Protein AF-0000000081216853 (afdb_homodimer)

Structure (mmCIF, N/CA/C/O backbone):
data_AF-0000000081216853-model_v1
#
loop_
_entity.id
_entity.type
_entity.pdbx_description
1 polymer 'Retrovirus-related Pol polyprotein from transposon TNT 1-94-like beta-barrel domain-containing protein'
#
loop_
_atom_site.group_PDB
_atom_site.id
_atom_site.type_symbol
_atom_site.label_atom_id
_atom_site.label_alt_id
_atom_site.label_comp_id
_atom_site.label_asym_id
_atom_site.label_entity_id
_atom_site.label_seq_id
_atom_site.pdbx_PDB_ins_code
_atom_site.Cartn_x
_atom_site.Cartn_y
_atom_site.Cartn_z
_atom_site.occupancy
_atom_site.B_iso_or_equiv
_atom_site.auth_seq_id
_atom_site.auth_comp_id
_atom_site.auth_asym_id
_atom_site.auth_atom_id
_atom_site.pdbx_PDB_model_num
ATOM 1 N N . MET A 1 1 ? 10.297 33.219 -9.086 1 27.41 1 MET A N 1
ATOM 2 C CA . MET A 1 1 ? 10.148 32.375 -7.914 1 27.41 1 MET A CA 1
ATOM 3 C C . MET A 1 1 ? 9.477 31.047 -8.281 1 27.41 1 MET A C 1
ATOM 5 O O . MET A 1 1 ? 8.35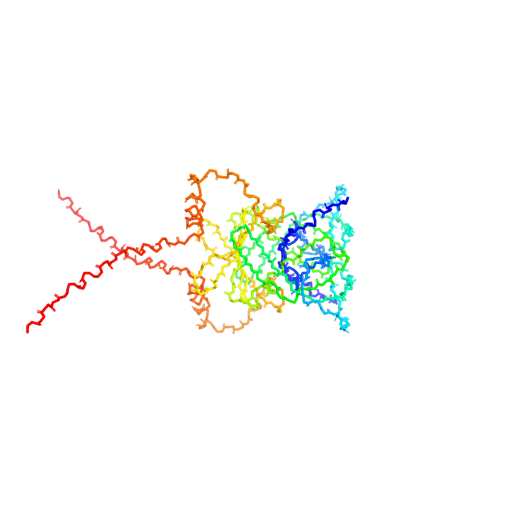2 31.031 -8.773 1 27.41 1 MET A O 1
ATOM 9 N N . ASP A 1 2 ? 10.188 30.156 -8.883 1 30.66 2 ASP A N 1
ATOM 10 C CA . ASP A 1 2 ? 9.758 28.875 -9.422 1 30.66 2 ASP A CA 1
ATOM 11 C C . ASP A 1 2 ? 8.859 28.125 -8.43 1 30.66 2 ASP A C 1
ATOM 13 O O . ASP A 1 2 ? 9.305 27.75 -7.352 1 30.66 2 ASP A O 1
ATOM 17 N N . THR A 1 3 ? 7.641 28.562 -8.133 1 33.59 3 THR A N 1
ATOM 18 C CA . THR A 1 3 ? 6.617 27.906 -7.316 1 33.59 3 THR A CA 1
ATOM 19 C C . THR A 1 3 ? 6.52 26.422 -7.652 1 33.59 3 THR A C 1
ATOM 21 O O . THR A 1 3 ? 5.895 26.047 -8.641 1 33.59 3 THR A O 1
ATOM 24 N N . SER A 1 4 ? 7.562 25.703 -7.715 1 39.78 4 SER A N 1
ATOM 25 C CA . SER A 1 4 ? 7.473 24.25 -7.82 1 39.78 4 SER A CA 1
ATOM 26 C C . SER A 1 4 ? 6.27 23.719 -7.051 1 39.78 4 SER A C 1
ATOM 28 O O . SER A 1 4 ? 6.18 23.891 -5.832 1 39.78 4 SER A O 1
ATOM 30 N N . ILE A 1 5 ? 5.172 23.953 -7.535 1 43.47 5 ILE A N 1
ATOM 31 C CA . ILE A 1 5 ? 3.918 23.469 -6.973 1 43.47 5 ILE A CA 1
ATOM 32 C C . ILE A 1 5 ? 4.152 22.109 -6.297 1 43.47 5 ILE A C 1
ATOM 34 O O . ILE A 1 5 ? 4.535 21.141 -6.953 1 43.47 5 ILE A O 1
ATOM 38 N N . ALA A 1 6 ? 4.742 22.25 -5.121 1 50.53 6 ALA A N 1
ATOM 39 C CA . ALA A 1 6 ? 4.973 21.094 -4.254 1 50.53 6 ALA A CA 1
ATOM 40 C C . ALA A 1 6 ? 3.883 20.047 -4.43 1 50.53 6 ALA A C 1
ATOM 42 O O . ALA A 1 6 ? 2.699 20.375 -4.531 1 50.53 6 ALA A O 1
ATOM 43 N N . ASP A 1 7 ? 4.258 18.953 -5.105 1 63.56 7 ASP A N 1
ATOM 44 C CA . ASP A 1 7 ? 3.35 17.812 -5.215 1 63.56 7 ASP A CA 1
ATOM 45 C C . ASP A 1 7 ? 2.617 17.562 -3.896 1 63.56 7 ASP A C 1
ATOM 47 O O . ASP A 1 7 ? 3.232 17.188 -2.9 1 63.56 7 ASP A O 1
ATOM 51 N N . THR A 1 8 ? 1.47 18.203 -3.707 1 83.56 8 THR A N 1
ATOM 52 C CA . THR A 1 8 ? 0.65 18.125 -2.504 1 83.56 8 THR A CA 1
ATOM 53 C C . THR A 1 8 ? -0.174 16.844 -2.492 1 83.56 8 THR A C 1
ATOM 55 O O . THR A 1 8 ? -0.984 16.625 -1.588 1 83.56 8 THR A O 1
ATOM 58 N N . LYS A 1 9 ? 0.198 15.984 -3.521 1 93.5 9 LYS A N 1
ATOM 59 C CA . LYS A 1 9 ? -0.561 14.734 -3.611 1 93.5 9 LYS A CA 1
ATOM 60 C C . LYS A 1 9 ? 0.037 13.664 -2.711 1 93.5 9 LYS A C 1
ATOM 62 O O . LYS A 1 9 ? 1.258 13.578 -2.561 1 93.5 9 LYS A O 1
ATOM 67 N N . TRP A 1 10 ? -0.843 12.961 -2.072 1 97.38 10 TRP A N 1
ATOM 68 C CA . TRP A 1 10 ? -0.424 11.836 -1.242 1 97.38 10 TRP A CA 1
ATOM 69 C C . TRP A 1 10 ? -0.872 10.516 -1.854 1 97.38 10 TRP A C 1
ATOM 71 O O . TRP A 1 10 ? -2.047 10.336 -2.184 1 97.38 10 TRP A O 1
ATOM 81 N N . THR A 1 11 ? 0.104 9.609 -2.037 1 97.62 11 THR A N 1
ATOM 82 C CA . THR A 1 11 ? -0.185 8.273 -2.529 1 97.62 11 THR A CA 1
ATOM 83 C C . THR A 1 11 ? -0.379 7.297 -1.369 1 97.62 11 THR A C 1
ATOM 85 O O . THR A 1 11 ? 0.47 7.207 -0.48 1 97.62 11 THR A O 1
ATOM 88 N N . THR A 1 12 ? -1.519 6.598 -1.394 1 98.56 12 THR A N 1
ATOM 89 C CA . THR A 1 12 ? -1.742 5.617 -0.339 1 98.56 12 THR A CA 1
ATOM 90 C C . THR A 1 12 ? -0.782 4.441 -0.483 1 98.56 12 THR A C 1
ATOM 92 O O . THR A 1 12 ? -0.46 4.027 -1.6 1 98.56 12 THR A O 1
ATOM 95 N N . ASP A 1 13 ? -0.396 3.922 0.673 1 98.38 13 ASP A N 1
ATOM 96 C CA . ASP A 1 13 ? 0.506 2.773 0.64 1 98.38 13 ASP A CA 1
ATOM 97 C C . ASP A 1 13 ? 0.298 1.876 1.857 1 98.38 13 ASP A C 1
ATOM 99 O O . ASP A 1 13 ? 0.62 2.262 2.982 1 98.38 13 ASP A O 1
ATOM 103 N N . THR A 1 14 ? -0.196 0.624 1.628 1 98.38 14 THR A N 1
ATOM 104 C CA . THR A 1 14 ? -0.372 -0.345 2.703 1 98.38 14 THR A CA 1
ATOM 105 C C . THR A 1 14 ? 0.952 -1.024 3.043 1 98.38 14 THR A C 1
ATOM 107 O O . THR A 1 14 ? 1.07 -1.684 4.078 1 98.38 14 THR A O 1
ATOM 110 N N . GLY A 1 15 ? 1.972 -0.796 2.232 1 97.44 15 GLY A N 1
ATOM 111 C CA . GLY A 1 15 ? 3.299 -1.33 2.492 1 97.44 15 GLY A CA 1
ATOM 112 C C . GLY A 1 15 ? 4.184 -0.379 3.275 1 97.44 15 GLY A C 1
ATOM 113 O O . GLY A 1 15 ? 5.277 -0.751 3.705 1 97.44 15 GLY A O 1
ATOM 114 N N . ALA A 1 16 ? 3.752 0.804 3.42 1 97.62 16 ALA A N 1
ATOM 115 C CA . ALA A 1 16 ? 4.516 1.789 4.18 1 97.62 16 ALA A CA 1
ATOM 116 C C . ALA A 1 16 ? 4.121 1.772 5.652 1 97.62 16 ALA A C 1
ATOM 118 O O . ALA A 1 16 ? 2.938 1.857 5.984 1 97.62 16 ALA A O 1
ATOM 119 N N . SER A 1 17 ? 5.102 1.777 6.496 1 95.94 17 SER A N 1
ATOM 120 C CA . SER A 1 17 ? 4.852 1.721 7.934 1 95.94 17 SER A CA 1
ATOM 121 C C . SER A 1 17 ? 4.445 3.086 8.477 1 95.94 17 SER A C 1
ATOM 123 O O . SER A 1 17 ? 3.752 3.172 9.492 1 95.94 17 SER A O 1
ATOM 125 N N . ASN A 1 18 ? 4.906 4.141 7.867 1 97.44 18 ASN A N 1
ATOM 126 C CA . ASN A 1 18 ? 4.66 5.512 8.305 1 97.44 18 ASN A CA 1
ATOM 127 C C . ASN A 1 18 ? 4.25 6.406 7.141 1 97.44 18 ASN A C 1
ATOM 129 O O . ASN A 1 18 ? 4.531 6.09 5.984 1 97.44 18 ASN A O 1
ATOM 133 N N . HIS A 1 19 ? 3.496 7.422 7.523 1 98.5 19 HIS A N 1
ATOM 134 C CA . HIS A 1 19 ? 3.434 8.523 6.566 1 98.5 19 HIS A CA 1
ATOM 135 C C . HIS A 1 19 ? 4.816 9.109 6.309 1 98.5 19 HIS A C 1
ATOM 137 O O . HIS A 1 19 ? 5.609 9.273 7.238 1 98.5 19 HIS A O 1
ATOM 143 N N . MET A 1 20 ? 5.062 9.414 5.059 1 98.44 20 MET A N 1
ATOM 144 C CA . MET A 1 20 ? 6.402 9.891 4.734 1 98.44 20 MET A CA 1
ATOM 145 C C . MET A 1 20 ? 6.359 10.906 3.596 1 98.44 20 MET A C 1
ATOM 147 O O . MET A 1 20 ? 5.52 10.797 2.699 1 98.44 20 MET A O 1
ATOM 151 N N . THR A 1 21 ? 7.262 11.805 3.615 1 98.19 21 THR A N 1
ATOM 152 C CA . THR A 1 21 ? 7.422 12.789 2.549 1 98.19 21 THR A CA 1
ATOM 153 C C . THR A 1 21 ? 8.883 13.203 2.412 1 98.19 21 THR A C 1
ATOM 155 O O . THR A 1 21 ? 9.648 13.125 3.375 1 98.19 21 THR A O 1
ATOM 158 N N . ALA A 1 22 ? 9.258 13.562 1.215 1 97.62 22 ALA A N 1
ATOM 159 C CA . ALA A 1 22 ? 10.578 14.148 0.994 1 97.62 22 ALA A CA 1
ATOM 160 C C . ALA A 1 22 ? 10.523 15.672 1.097 1 97.62 22 ALA A C 1
ATOM 162 O O . ALA A 1 22 ? 11.57 16.328 1.105 1 97.62 22 ALA A O 1
ATOM 163 N N . ASN A 1 23 ? 9.289 16.188 1.225 1 96.5 23 ASN A N 1
ATOM 164 C CA . ASN A 1 23 ? 9.086 17.641 1.144 1 96.5 23 ASN A CA 1
ATOM 165 C C . ASN A 1 23 ? 9.008 18.266 2.529 1 96.5 23 ASN A C 1
ATOM 167 O O . ASN A 1 23 ? 7.953 18.234 3.174 1 96.5 23 ASN A O 1
ATOM 171 N N . LEU A 1 24 ? 10.078 18.875 2.875 1 94.94 24 LEU A N 1
ATOM 172 C CA . LEU A 1 24 ? 10.156 19.516 4.18 1 94.94 24 LEU A CA 1
ATOM 173 C C . LEU A 1 24 ? 9.086 20.594 4.324 1 94.94 24 LEU A C 1
ATOM 175 O O . LEU A 1 24 ? 8.539 20.797 5.41 1 94.94 24 LEU A O 1
ATOM 179 N N . GLY A 1 25 ? 8.758 21.25 3.285 1 94.81 25 GLY A N 1
ATOM 180 C CA . GLY A 1 25 ? 7.828 22.375 3.291 1 94.81 25 GLY A CA 1
ATOM 181 C C . GLY A 1 25 ? 6.402 21.969 3.613 1 94.81 25 GLY A C 1
ATOM 182 O O . GLY A 1 25 ? 5.57 22.812 3.953 1 94.81 25 GLY A O 1
ATOM 183 N N . MET A 1 26 ? 6.105 20.688 3.625 1 94.69 26 MET A N 1
ATOM 184 C CA . MET A 1 26 ? 4.762 20.172 3.889 1 94.69 26 MET A CA 1
ATOM 185 C C . MET A 1 26 ? 4.562 19.906 5.375 1 94.69 26 MET A C 1
ATOM 187 O O . MET A 1 26 ? 3.441 19.672 5.824 1 94.69 26 MET A O 1
ATOM 191 N N . LEU A 1 27 ? 5.629 20 6.133 1 96.81 27 LEU A N 1
ATOM 192 C CA . LEU A 1 27 ? 5.551 19.562 7.52 1 96.81 27 LEU A CA 1
ATOM 193 C C . LEU A 1 27 ? 5.566 20.734 8.477 1 96.81 27 LEU A C 1
ATOM 195 O O . LEU A 1 27 ? 6.238 21.75 8.219 1 96.81 27 LEU A O 1
ATOM 199 N N . SER A 1 28 ? 4.816 20.609 9.469 1 97.62 28 SER A N 1
ATOM 200 C CA . SER A 1 28 ? 4.836 21.516 10.609 1 97.62 28 SER A CA 1
ATOM 201 C C . SER A 1 28 ? 5.297 20.797 11.875 1 97.62 28 SER A C 1
ATOM 203 O O . SER A 1 28 ? 5.445 19.578 11.883 1 97.62 28 SER A O 1
ATOM 205 N N . ASN A 1 29 ? 5.684 21.578 12.961 1 97.56 29 ASN A N 1
ATOM 206 C CA . ASN A 1 29 ? 6.133 21.031 14.234 1 97.56 29 ASN A CA 1
ATOM 207 C C . ASN A 1 29 ? 7.285 20.047 14.039 1 97.56 29 ASN A C 1
ATOM 209 O O . ASN A 1 29 ? 7.254 18.938 14.562 1 97.56 29 ASN A O 1
ATOM 213 N N . LEU A 1 30 ? 8.25 20.516 13.359 1 96.31 30 LEU A N 1
ATOM 214 C CA . LEU A 1 30 ? 9.367 19.672 12.953 1 96.31 30 LEU A CA 1
ATOM 215 C C . LEU A 1 30 ? 10.297 19.391 14.133 1 96.31 30 LEU A C 1
ATOM 217 O O . LEU A 1 30 ? 10.617 20.297 14.906 1 96.31 30 LEU A O 1
ATOM 221 N N . LYS A 1 31 ? 10.641 18.125 14.266 1 96.44 31 LYS A N 1
ATOM 222 C CA . LYS A 1 31 ? 11.68 17.688 15.195 1 96.44 31 LYS A CA 1
ATOM 223 C C . LYS A 1 31 ? 12.727 16.844 14.477 1 96.44 31 LYS A C 1
ATOM 225 O O . LYS A 1 31 ? 12.391 15.977 13.672 1 96.44 31 LYS A O 1
ATOM 230 N N . LYS A 1 32 ? 13.938 17.188 14.789 1 93.81 32 LYS A N 1
ATOM 231 C CA . LYS A 1 32 ? 15.008 16.359 14.227 1 93.81 32 LYS A CA 1
ATOM 232 C C . LYS A 1 32 ? 14.883 14.906 14.672 1 93.81 32 LYS A C 1
ATOM 234 O O . LYS A 1 32 ? 14.578 14.633 15.836 1 93.81 32 LYS A O 1
ATOM 239 N N . TYR A 1 33 ? 15.125 14.094 13.656 1 90.06 33 TYR A N 1
ATOM 240 C CA . TYR A 1 33 ? 15.062 12.672 13.992 1 90.06 33 TYR A CA 1
ATOM 241 C C . TYR A 1 33 ? 16.359 12.203 14.641 1 90.06 33 TYR A C 1
ATOM 243 O O . TYR A 1 33 ? 17.438 12.305 14.039 1 90.06 33 TYR A O 1
ATOM 251 N N . VAL A 1 34 ? 16.422 11.727 15.805 1 87 34 VAL A N 1
ATOM 252 C CA . VAL A 1 34 ? 17.625 11.367 16.562 1 87 34 VAL A CA 1
ATOM 253 C C . VAL A 1 34 ? 17.766 9.852 16.625 1 87 34 VAL A C 1
ATOM 255 O O . VAL A 1 34 ? 18.859 9.328 16.875 1 87 34 VAL A O 1
ATOM 258 N N . GLY A 1 35 ? 16.953 9.117 16.078 1 80 35 GLY A N 1
ATOM 259 C CA . GLY A 1 35 ? 17.016 7.672 16.156 1 80 35 GLY A CA 1
ATOM 260 C C . GLY A 1 35 ? 17.859 7.047 15.07 1 80 35 GLY A C 1
ATOM 261 O O . GLY A 1 35 ? 18.344 7.742 14.18 1 80 35 GLY A O 1
ATOM 262 N N . CYS A 1 36 ? 18.219 5.766 15.219 1 84.25 36 CYS A N 1
ATOM 263 C CA . CYS A 1 36 ? 19.031 5.008 14.273 1 84.25 36 CYS A CA 1
ATOM 264 C C . CYS A 1 36 ? 18.156 4.242 13.297 1 84.25 36 CYS A C 1
ATOM 266 O O . CYS A 1 36 ? 18.656 3.486 12.461 1 84.25 36 CYS A O 1
ATOM 268 N N . ASP A 1 37 ? 16.906 4.633 13.352 1 87.5 37 ASP A N 1
ATOM 269 C CA . ASP A 1 37 ? 15.984 3.91 12.484 1 87.5 37 ASP A CA 1
ATOM 270 C C . ASP A 1 37 ? 16.109 4.379 11.031 1 87.5 37 ASP A C 1
ATOM 272 O O . ASP A 1 37 ? 16.578 5.492 10.773 1 87.5 37 ASP A O 1
ATOM 276 N N . SER A 1 38 ? 15.938 3.416 10.125 1 92.69 38 SER A N 1
ATOM 277 C CA . SER A 1 38 ? 15.852 3.691 8.695 1 92.69 38 SER A CA 1
ATOM 278 C C . SER A 1 38 ? 14.578 3.119 8.094 1 92.69 38 SER A C 1
ATOM 280 O O . SER A 1 38 ? 13.938 2.246 8.688 1 92.69 38 SER A O 1
ATOM 282 N N . VAL A 1 39 ? 14.195 3.744 7.082 1 94.88 39 VAL A N 1
ATOM 283 C CA . VAL A 1 39 ? 13.117 3.168 6.293 1 94.88 39 VAL A CA 1
ATOM 284 C C . VAL A 1 39 ? 13.688 2.213 5.246 1 94.88 39 VAL A C 1
ATOM 286 O O . VAL A 1 39 ? 14.617 2.568 4.516 1 94.88 39 VAL A O 1
ATOM 289 N N . PHE A 1 40 ? 13.109 0.988 5.168 1 95.44 40 PHE A N 1
ATOM 290 C CA . PHE A 1 40 ? 13.57 0.021 4.18 1 95.44 40 PHE A CA 1
ATOM 291 C C . PHE A 1 40 ? 12.625 -0.026 2.984 1 95.44 40 PHE A C 1
ATOM 293 O O . PHE A 1 40 ? 11.406 -0.075 3.15 1 95.44 40 PHE A O 1
ATOM 300 N N . ILE A 1 41 ? 13.242 -0.019 1.837 1 95.75 41 ILE A N 1
ATOM 301 C CA . ILE A 1 41 ? 12.414 -0.016 0.64 1 95.75 41 ILE A CA 1
ATOM 302 C C . ILE A 1 41 ? 12.477 -1.384 -0.036 1 95.75 41 ILE A C 1
ATOM 304 O O . ILE A 1 41 ? 12.953 -2.354 0.556 1 95.75 41 ILE A O 1
ATOM 308 N N . GLY A 1 42 ? 11.898 -1.479 -1.215 1 93.56 42 GLY A N 1
ATOM 309 C CA . GLY A 1 42 ? 11.547 -2.734 -1.858 1 93.56 42 GLY A CA 1
ATOM 310 C C . GLY A 1 42 ? 12.711 -3.707 -1.94 1 93.56 42 GLY A C 1
ATOM 311 O O . GLY A 1 42 ? 12.516 -4.922 -1.86 1 93.56 42 GLY A O 1
ATOM 312 N N . ASP A 1 43 ? 13.922 -3.203 -2.135 1 94.06 43 ASP A N 1
ATOM 313 C CA . ASP A 1 43 ? 15.07 -4.094 -2.32 1 94.06 43 ASP A CA 1
ATOM 314 C C . ASP A 1 43 ? 15.844 -4.27 -1.016 1 94.06 43 ASP A C 1
ATOM 316 O O . ASP A 1 43 ? 16.953 -4.812 -1.014 1 94.06 43 ASP A O 1
ATOM 320 N N . GLY A 1 44 ? 15.273 -3.748 0.015 1 94.75 44 GLY A N 1
ATOM 321 C CA . GLY A 1 44 ? 15.898 -3.902 1.318 1 94.75 44 GLY A CA 1
ATOM 322 C C . GLY A 1 44 ? 16.891 -2.801 1.639 1 94.75 44 GLY A C 1
ATOM 323 O O . GLY A 1 44 ? 17.484 -2.793 2.715 1 94.75 44 GLY A O 1
ATOM 324 N N . SER A 1 45 ? 17.094 -1.854 0.781 1 95.31 45 SER A N 1
ATOM 325 C CA . SER A 1 45 ? 18 -0.742 1.043 1 95.31 45 SER A CA 1
ATOM 326 C C . SER A 1 45 ? 17.422 0.212 2.082 1 95.31 45 SER A C 1
ATOM 328 O O . SER A 1 45 ? 16.219 0.5 2.066 1 95.31 45 SER A O 1
ATOM 330 N N . PRO A 1 46 ? 18.219 0.724 2.916 1 95.62 46 PRO A N 1
ATOM 331 C CA . PRO A 1 46 ? 17.766 1.701 3.906 1 95.62 46 PRO A CA 1
ATOM 332 C C . PRO A 1 46 ? 17.734 3.127 3.359 1 95.62 46 PRO A C 1
ATOM 334 O O . PRO A 1 46 ? 18.609 3.506 2.572 1 95.62 46 PRO A O 1
ATOM 337 N N . LEU A 1 47 ? 16.734 3.865 3.713 1 96.06 47 LEU A N 1
ATOM 338 C CA . LEU A 1 47 ? 16.688 5.305 3.482 1 96.06 47 LEU A CA 1
ATOM 339 C C . LEU A 1 47 ? 16.75 6.07 4.801 1 96.06 47 LEU A C 1
ATOM 341 O O . LEU A 1 47 ? 16.141 5.664 5.789 1 96.06 47 LEU A O 1
ATOM 345 N N . LYS A 1 48 ? 17.406 7.148 4.77 1 96.19 48 LYS A N 1
ATOM 346 C CA . LYS A 1 48 ? 17.609 7.949 5.969 1 96.19 48 LYS A CA 1
ATOM 347 C C . LYS A 1 48 ? 16.375 8.766 6.312 1 96.19 48 LYS A C 1
ATOM 349 O O . LYS A 1 48 ? 15.727 9.328 5.426 1 96.19 48 LYS A O 1
ATOM 354 N N . ILE A 1 49 ? 16.078 8.805 7.641 1 97.12 49 ILE A N 1
ATOM 355 C CA . ILE A 1 49 ? 15.055 9.688 8.172 1 97.12 49 ILE A CA 1
ATOM 356 C C . ILE A 1 49 ? 15.695 10.961 8.719 1 97.12 49 ILE A C 1
ATOM 358 O O . ILE A 1 49 ? 16.547 10.898 9.609 1 97.12 49 ILE A O 1
ATOM 362 N N . ASP A 1 50 ? 15.273 12.055 8.25 1 97.19 50 ASP A N 1
ATOM 363 C CA . ASP A 1 50 ? 15.906 13.312 8.648 1 97.19 50 ASP A CA 1
ATOM 364 C C . ASP A 1 50 ? 15.141 13.977 9.789 1 97.19 50 ASP A C 1
ATOM 366 O O . ASP A 1 50 ? 15.742 14.586 10.672 1 97.19 50 ASP A O 1
ATOM 370 N N . ALA A 1 51 ? 13.867 13.883 9.758 1 97.62 51 ALA A N 1
ATOM 371 C CA . ALA A 1 51 ? 13.023 14.594 10.719 1 97.62 51 ALA A CA 1
ATOM 372 C C . ALA A 1 51 ? 11.633 13.969 10.789 1 97.62 51 ALA A C 1
ATOM 374 O O . ALA A 1 51 ? 11.32 13.031 10.055 1 97.62 51 ALA A O 1
ATOM 375 N N . ILE A 1 52 ? 10.938 14.391 11.797 1 97.88 52 ILE A N 1
ATOM 376 C CA . ILE A 1 52 ? 9.555 13.992 12.016 1 97.88 52 ILE A CA 1
ATOM 377 C C . ILE A 1 52 ? 8.688 15.227 12.258 1 97.88 52 ILE A C 1
ATOM 379 O O . ILE A 1 52 ? 9.117 16.172 12.922 1 97.88 52 ILE A O 1
ATOM 383 N N . GLY A 1 53 ? 7.508 15.273 11.625 1 98.12 53 GLY A N 1
ATOM 384 C CA . GLY A 1 53 ? 6.605 16.406 11.789 1 98.12 53 GLY A CA 1
ATOM 385 C C . GLY A 1 53 ? 5.156 16.047 11.516 1 98.12 53 GLY A C 1
ATOM 386 O O . GLY A 1 53 ? 4.781 14.875 11.531 1 98.12 53 GLY A O 1
ATOM 387 N N . ASP A 1 54 ? 4.316 17.094 11.461 1 98.25 54 ASP A N 1
ATOM 388 C CA . ASP A 1 54 ? 2.887 16.938 11.219 1 98.25 54 ASP A CA 1
ATOM 389 C C . ASP A 1 54 ? 2.467 17.625 9.93 1 98.25 54 ASP A C 1
ATOM 391 O O . ASP A 1 54 ? 3.164 18.531 9.445 1 98.25 54 ASP A O 1
ATOM 395 N N . THR A 1 55 ? 1.354 17.172 9.367 1 97.19 55 THR A N 1
ATOM 396 C CA . THR A 1 55 ? 0.811 17.859 8.195 1 97.19 55 THR A CA 1
ATOM 397 C C . THR A 1 55 ? -0.702 17.672 8.117 1 97.19 55 THR A C 1
ATOM 399 O O . THR A 1 55 ? -1.247 16.734 8.688 1 97.19 55 THR A O 1
ATOM 402 N N . LEU A 1 56 ? -1.346 18.594 7.469 1 95.56 56 LEU A N 1
ATOM 403 C CA . LEU A 1 56 ? -2.77 18.516 7.16 1 95.56 56 LEU A CA 1
ATOM 404 C C . LEU A 1 56 ? -2.99 18.062 5.723 1 95.56 56 LEU A C 1
ATOM 406 O O . LEU A 1 56 ? -2.432 18.641 4.789 1 95.56 56 LEU A O 1
ATOM 410 N N . VAL A 1 57 ? -3.766 16.984 5.578 1 95.56 57 VAL A N 1
ATOM 411 C CA . VAL A 1 57 ? -4.125 16.531 4.238 1 95.56 57 VAL A CA 1
ATOM 412 C C . VAL A 1 57 ? -5.605 16.812 3.98 1 95.56 57 VAL A C 1
ATOM 414 O O . VAL A 1 57 ? -6.398 16.906 4.918 1 95.56 57 VAL A O 1
ATOM 417 N N . SER A 1 58 ? -5.891 16.922 2.662 1 94 58 SER A N 1
ATOM 418 C CA . SER A 1 58 ? -7.258 17.297 2.32 1 94 58 SER A CA 1
ATOM 419 C C . SER A 1 58 ? -7.695 16.672 1.004 1 94 58 SER A C 1
ATOM 421 O O . SER A 1 58 ? -6.879 16.484 0.094 1 94 58 SER A O 1
ATOM 423 N N . ASP A 1 59 ? -9.008 16.344 0.958 1 92.81 59 ASP A N 1
ATOM 424 C CA . ASP A 1 59 ? -9.578 15.906 -0.313 1 92.81 59 ASP A CA 1
ATOM 425 C C . ASP A 1 59 ? -10.344 17.047 -0.986 1 92.81 59 ASP A C 1
ATOM 427 O O . ASP A 1 59 ? -11.07 16.812 -1.958 1 92.81 59 ASP A O 1
ATOM 431 N N . GLY A 1 60 ? -10.203 18.281 -0.542 1 88.62 60 GLY A N 1
ATOM 432 C CA . GLY A 1 60 ? -10.93 19.438 -1.048 1 88.62 60 GLY A CA 1
ATOM 433 C C . GLY A 1 60 ? -12.109 19.812 -0.183 1 88.62 60 GLY A C 1
ATOM 434 O O . GLY A 1 60 ? -12.461 21 -0.09 1 88.62 60 GLY A O 1
ATOM 435 N N . LYS A 1 61 ? -12.75 18.875 0.387 1 88.56 61 LYS A N 1
ATOM 436 C CA . LYS A 1 61 ? -13.914 19.109 1.23 1 88.56 61 LYS A CA 1
ATOM 437 C C . LYS A 1 61 ? -13.578 18.906 2.705 1 88.56 61 LYS A C 1
ATOM 439 O O . LYS A 1 61 ? -13.945 19.734 3.545 1 88.56 61 LYS A O 1
ATOM 444 N N . ASN A 1 62 ? -12.875 17.859 2.965 1 92.31 62 ASN A N 1
ATOM 445 C CA . ASN A 1 62 ? -12.5 17.5 4.328 1 92.31 62 ASN A CA 1
ATOM 446 C C . ASN A 1 62 ? -10.984 17.562 4.523 1 92.31 62 ASN A C 1
ATOM 448 O O . ASN A 1 62 ? -10.227 17.484 3.559 1 92.31 62 ASN A O 1
ATOM 452 N N . GLU A 1 63 ? -10.641 17.766 5.82 1 93.5 63 GLU A N 1
ATOM 453 C CA . GLU A 1 63 ? -9.227 17.797 6.199 1 93.5 63 GLU A CA 1
ATOM 454 C C . GLU A 1 63 ? -8.945 16.797 7.324 1 93.5 63 GLU A C 1
ATOM 456 O O . GLU A 1 63 ? -9.828 16.5 8.133 1 93.5 63 GLU A O 1
ATOM 461 N N . LEU A 1 64 ? -7.727 16.312 7.293 1 94.94 64 LEU A N 1
ATOM 462 C CA . LEU A 1 64 ? -7.281 15.383 8.312 1 94.94 64 LEU A CA 1
ATOM 463 C C . LEU A 1 64 ? -5.828 15.641 8.703 1 94.94 64 LEU A C 1
ATOM 465 O O . LEU A 1 64 ? -4.973 15.812 7.832 1 94.94 64 LEU A O 1
ATOM 469 N N . MET A 1 65 ? -5.598 15.703 10.023 1 96.44 65 MET A N 1
ATOM 470 C CA . MET A 1 65 ? -4.238 15.891 10.523 1 96.44 65 MET A CA 1
ATOM 471 C C . MET A 1 65 ? -3.482 14.57 10.562 1 96.44 65 MET A C 1
ATOM 473 O O . MET A 1 65 ? -3.953 13.602 11.156 1 96.44 65 MET A O 1
ATOM 477 N N . LEU A 1 66 ? -2.346 14.562 9.883 1 97.25 66 LEU A N 1
ATOM 478 C CA . LEU A 1 66 ? -1.409 13.453 10.023 1 97.25 66 LEU A CA 1
ATOM 479 C C . LEU A 1 66 ? -0.297 13.797 11.008 1 97.25 66 LEU A C 1
ATOM 481 O O . LEU A 1 66 ? 0.384 14.812 10.852 1 97.25 66 LEU A O 1
ATOM 485 N N . ARG A 1 67 ? -0.142 12.945 11.906 1 97.56 67 ARG A N 1
ATOM 486 C CA . ARG A 1 67 ? 0.914 13.141 12.898 1 97.56 67 ARG A CA 1
ATOM 487 C C . ARG A 1 67 ? 2.09 12.211 12.641 1 97.56 67 ARG A C 1
ATOM 489 O O . ARG A 1 67 ? 1.922 11.141 12.047 1 97.56 67 ARG A O 1
ATOM 496 N N . ASP A 1 68 ? 3.291 12.617 13.062 1 97.31 68 ASP A N 1
ATOM 497 C CA . ASP A 1 68 ? 4.5 11.797 13.023 1 97.31 68 ASP A CA 1
ATOM 498 C C . ASP A 1 68 ? 4.816 11.352 11.602 1 97.31 68 ASP A C 1
ATOM 500 O O . ASP A 1 68 ? 5.051 10.172 11.352 1 97.31 68 ASP A O 1
ATOM 504 N N . VAL A 1 69 ? 4.719 12.336 10.781 1 98.25 69 VAL A N 1
ATOM 505 C CA . VAL A 1 69 ? 5.121 12.109 9.391 1 98.25 69 VAL A CA 1
ATOM 506 C C . VAL A 1 69 ? 6.641 12.156 9.281 1 98.25 69 VAL A C 1
ATOM 508 O O . VAL A 1 69 ? 7.277 13.109 9.742 1 98.25 69 VAL A O 1
ATOM 511 N N . LEU A 1 70 ? 7.219 11.148 8.695 1 98.12 70 LEU A N 1
ATOM 512 C CA . LEU A 1 70 ? 8.672 11.086 8.562 1 98.12 70 LEU A CA 1
ATOM 513 C C . LEU A 1 70 ? 9.141 11.883 7.355 1 98.12 70 LEU A C 1
ATOM 515 O O . LEU A 1 70 ? 8.539 11.812 6.285 1 98.12 70 LEU A O 1
ATOM 519 N N . LEU A 1 71 ? 10.156 12.633 7.578 1 98.12 71 LEU A N 1
ATOM 520 C CA . LEU A 1 71 ? 10.867 13.266 6.477 1 98.12 71 LEU A CA 1
ATOM 521 C C . LEU A 1 71 ? 11.969 12.352 5.945 1 98.12 71 LEU A C 1
ATOM 523 O O . LEU A 1 71 ? 12.977 12.141 6.617 1 98.12 71 LEU A O 1
ATOM 527 N N . VAL A 1 72 ? 11.758 11.852 4.754 1 97.94 72 VAL A N 1
ATOM 528 C CA . VAL A 1 72 ? 12.688 10.953 4.074 1 97.94 72 VAL A CA 1
ATOM 529 C C . VAL A 1 72 ? 13.078 11.539 2.719 1 97.94 72 VAL A C 1
ATOM 531 O O . VAL A 1 72 ? 12.406 11.289 1.715 1 97.94 72 VAL A O 1
ATOM 534 N N . PRO A 1 73 ? 14.18 12.172 2.605 1 96.94 73 PRO A N 1
ATOM 535 C CA . PRO A 1 73 ? 14.5 13.008 1.449 1 96.94 73 PRO A CA 1
ATOM 536 C C . PRO A 1 73 ? 14.656 12.203 0.162 1 96.94 73 PRO A C 1
ATOM 538 O O . PRO A 1 73 ? 14.438 12.734 -0.932 1 96.94 73 PRO A O 1
ATOM 541 N N . GLN A 1 74 ? 14.961 10.977 0.201 1 96.94 74 GLN A N 1
ATOM 542 C CA . GLN A 1 74 ? 15.258 10.18 -0.986 1 96.94 74 GLN A CA 1
ATOM 543 C C . GLN A 1 74 ? 13.969 9.656 -1.628 1 96.94 74 GLN A C 1
ATOM 545 O O . GLN A 1 74 ? 14 9.109 -2.73 1 96.94 74 GLN A O 1
ATOM 550 N N . LEU A 1 75 ? 12.852 9.852 -0.976 1 96 75 LEU A N 1
ATOM 551 C CA . LEU A 1 75 ? 11.586 9.352 -1.512 1 96 75 LEU A CA 1
ATOM 552 C C . LEU A 1 75 ? 11.164 10.148 -2.742 1 96 75 LEU A C 1
ATOM 554 O O . LEU A 1 75 ? 11.406 11.359 -2.816 1 96 75 LEU A O 1
ATOM 558 N N . THR A 1 76 ? 10.406 9.453 -3.635 1 95.06 76 THR A N 1
ATOM 559 C CA . THR A 1 76 ? 9.977 10.117 -4.863 1 95.06 76 THR A CA 1
ATOM 560 C C . THR A 1 76 ? 8.523 10.555 -4.758 1 95.06 76 THR A C 1
ATOM 562 O O . THR A 1 76 ? 8.047 11.336 -5.582 1 95.06 76 THR A O 1
ATOM 565 N N . ARG A 1 77 ? 7.773 10.047 -3.77 1 95.06 77 ARG A N 1
ATOM 566 C CA . ARG A 1 77 ? 6.363 10.383 -3.578 1 95.06 77 ARG A CA 1
ATOM 567 C C . ARG A 1 77 ? 6.043 10.57 -2.1 1 95.06 77 ARG A C 1
ATOM 569 O O . ARG A 1 77 ? 6.73 10.023 -1.234 1 95.06 77 ARG A O 1
ATOM 576 N N . ASN A 1 78 ? 5.035 11.484 -1.844 1 97.44 78 ASN A N 1
ATOM 577 C CA . ASN A 1 78 ? 4.441 11.477 -0.51 1 97.44 78 ASN A CA 1
ATOM 578 C C . ASN A 1 78 ? 3.598 10.227 -0.278 1 97.44 78 ASN A C 1
ATOM 580 O O . ASN A 1 78 ? 2.73 9.898 -1.089 1 97.44 78 ASN A O 1
ATOM 584 N N . LEU A 1 79 ? 3.875 9.547 0.837 1 98.19 79 LEU A N 1
ATOM 585 C CA . LEU A 1 79 ? 3.188 8.289 1.101 1 98.19 79 LEU A CA 1
ATOM 586 C C . LEU A 1 79 ? 2.219 8.43 2.27 1 98.19 79 LEU A C 1
ATOM 588 O O . LEU A 1 79 ? 2.596 8.914 3.338 1 98.19 79 LEU A O 1
ATOM 592 N N . LEU A 1 80 ? 0.972 8.102 2.029 1 98.38 80 LEU A N 1
ATOM 593 C CA . LEU A 1 80 ? -0.043 7.973 3.068 1 98.38 80 LEU A CA 1
ATOM 594 C C . LEU A 1 80 ? -0.135 6.531 3.559 1 98.38 80 LEU A C 1
ATOM 596 O O . LEU A 1 80 ? -0.648 5.664 2.852 1 98.38 80 LEU A O 1
ATOM 600 N N . SER A 1 81 ? 0.37 6.324 4.727 1 98.62 81 SER A N 1
ATOM 601 C CA . SER A 1 81 ? 0.377 4.984 5.309 1 98.62 81 SER A CA 1
ATOM 602 C C . SER A 1 81 ? -1.003 4.602 5.832 1 98.62 81 SER A C 1
ATOM 604 O O . SER A 1 81 ? -1.514 5.227 6.766 1 98.62 81 SER A O 1
ATOM 606 N N . ILE A 1 82 ? -1.521 3.514 5.309 1 98.25 82 ILE A N 1
ATOM 607 C CA . ILE A 1 82 ? -2.852 3.064 5.703 1 98.25 82 ILE A CA 1
ATOM 608 C C . ILE A 1 82 ? -2.812 2.521 7.129 1 98.25 82 ILE A C 1
ATOM 610 O O . ILE A 1 82 ? -3.705 2.807 7.934 1 98.25 82 ILE A O 1
ATOM 614 N N . SER A 1 83 ? -1.783 1.796 7.461 1 97.69 83 SER A N 1
ATOM 615 C CA . SER A 1 83 ? -1.687 1.242 8.805 1 97.69 83 SER A CA 1
ATOM 616 C C . SER A 1 83 ? -1.551 2.346 9.852 1 97.69 83 SER A C 1
ATOM 618 O O . SER A 1 83 ? -2.172 2.283 10.914 1 97.69 83 SER A O 1
ATOM 620 N N . GLN A 1 84 ? -0.751 3.375 9.547 1 98.06 84 GLN A N 1
ATOM 621 C CA . GLN A 1 84 ? -0.602 4.465 10.508 1 98.06 84 GLN A CA 1
ATOM 622 C C . GLN A 1 84 ? -1.898 5.258 10.648 1 98.06 84 GLN A C 1
ATOM 624 O O . GLN A 1 84 ? -2.279 5.648 11.75 1 98.06 84 GLN A O 1
ATOM 629 N N . LEU A 1 85 ? -2.539 5.492 9.555 1 97.44 85 LEU A N 1
ATOM 630 C CA . LEU A 1 85 ? -3.814 6.203 9.562 1 97.44 85 LEU A CA 1
ATOM 631 C C . LEU A 1 85 ? -4.82 5.508 10.477 1 97.44 85 LEU A C 1
ATOM 633 O O . LEU A 1 85 ? -5.477 6.156 11.297 1 97.44 85 LEU A O 1
ATOM 637 N N . ILE A 1 86 ? -4.898 4.246 10.367 1 96.19 86 ILE A N 1
ATOM 638 C CA . ILE A 1 86 ? -5.871 3.434 11.094 1 96.19 86 ILE A CA 1
ATOM 639 C C . ILE A 1 86 ? -5.469 3.344 12.562 1 96.19 86 ILE A C 1
ATOM 641 O O . ILE A 1 86 ? -6.328 3.242 13.438 1 96.19 86 ILE A O 1
ATOM 645 N N . THR A 1 87 ? -4.188 3.369 12.82 1 94.81 87 THR A N 1
ATOM 646 C CA . THR A 1 87 ? -3.684 3.312 14.188 1 94.81 87 THR A CA 1
ATOM 647 C C . THR A 1 87 ? -3.951 4.625 14.922 1 94.81 87 THR A C 1
ATOM 649 O O . THR A 1 87 ? -4.25 4.629 16.109 1 94.81 87 THR A O 1
ATOM 652 N N . GLN A 1 88 ? -3.812 5.703 14.258 1 91.19 88 GLN A N 1
ATOM 653 C CA . GLN A 1 88 ? -3.971 7.023 14.852 1 91.19 88 GLN A CA 1
ATOM 654 C C . GLN A 1 88 ? -5.418 7.273 15.266 1 91.19 88 GLN A C 1
ATOM 656 O O . GLN A 1 88 ? -5.68 7.859 16.312 1 91.19 88 GLN A O 1
ATOM 661 N N . ASP A 1 89 ? -6.352 6.859 14.453 1 90.94 89 ASP A N 1
ATOM 662 C CA . ASP A 1 89 ? -7.777 7.066 14.68 1 90.94 89 ASP A CA 1
ATOM 663 C C . ASP A 1 89 ? -8.586 5.828 14.289 1 90.94 89 ASP A C 1
ATOM 665 O O . ASP A 1 89 ? -8.094 4.969 13.555 1 90.94 89 ASP A O 1
ATOM 669 N N . PRO A 1 90 ? -9.766 5.672 14.867 1 94.12 90 PRO A N 1
ATOM 670 C CA . PRO A 1 90 ? -10.594 4.504 14.555 1 94.12 90 PRO A CA 1
ATOM 671 C C . PRO A 1 90 ? -11.203 4.57 13.156 1 94.12 90 PRO A C 1
ATOM 673 O O . PRO A 1 90 ? -12.414 4.742 13.016 1 94.12 90 PRO A O 1
ATOM 676 N N . PHE A 1 91 ? -10.336 4.34 12.203 1 95.62 91 PHE A N 1
ATOM 677 C CA . PHE A 1 91 ? -10.734 4.434 10.797 1 95.62 91 PHE A CA 1
ATOM 678 C C . PHE A 1 91 ? -10.695 3.062 10.133 1 95.62 91 PHE A C 1
ATOM 680 O O . PHE A 1 91 ? -9.992 2.162 10.594 1 95.62 91 PHE A O 1
ATOM 687 N N . ASN A 1 92 ? -11.523 2.904 9.164 1 96.12 92 ASN A N 1
ATOM 688 C CA . ASN A 1 92 ? -11.398 1.883 8.125 1 96.12 92 ASN A CA 1
ATOM 689 C C . ASN A 1 92 ? -11.141 2.502 6.758 1 96.12 92 ASN A C 1
ATOM 691 O O . ASN A 1 92 ? -11.578 3.625 6.488 1 96.12 92 ASN A O 1
ATOM 695 N N . CYS A 1 93 ? -10.43 1.78 5.953 1 98 93 CYS A N 1
ATOM 696 C CA . CYS A 1 93 ? -10.156 2.258 4.602 1 98 93 CYS A CA 1
ATOM 697 C C . CYS A 1 93 ? -10.656 1.265 3.559 1 98 93 CYS A C 1
ATOM 699 O O . CYS A 1 93 ? -10.469 0.055 3.711 1 98 93 CYS A O 1
ATOM 701 N N . GLU A 1 94 ? -11.25 1.802 2.576 1 97.38 94 GLU A N 1
ATOM 702 C CA . GLU A 1 94 ? -11.773 0.967 1.496 1 97.38 94 GLU A CA 1
ATOM 703 C C . GLU A 1 94 ? -11.219 1.408 0.143 1 97.38 94 GLU A C 1
ATOM 705 O O . GLU A 1 94 ? -11.117 2.605 -0.132 1 97.38 94 GLU A O 1
ATOM 710 N N . PHE A 1 95 ? -10.898 0.407 -0.687 1 97.75 95 PHE A N 1
ATOM 711 C CA . PHE A 1 95 ? -10.398 0.635 -2.037 1 97.75 95 PHE A CA 1
ATOM 712 C C . PHE A 1 95 ? -11.32 0.004 -3.072 1 97.75 95 PHE A C 1
ATOM 714 O O . PHE A 1 95 ? -11.664 -1.174 -2.965 1 97.75 95 PHE A O 1
ATOM 721 N N . THR A 1 96 ? -11.719 0.83 -4.043 1 96.38 96 THR A N 1
ATOM 722 C CA . THR A 1 96 ? -12.547 0.367 -5.152 1 96.38 96 THR A CA 1
ATOM 723 C C . THR A 1 96 ? -11.844 0.596 -6.484 1 96.38 96 THR A C 1
ATOM 725 O O . THR A 1 96 ? -10.68 1.003 -6.516 1 96.38 96 THR A O 1
ATOM 728 N N . ASN A 1 97 ? -12.562 0.249 -7.551 1 95.5 97 ASN A N 1
ATOM 729 C CA . ASN A 1 97 ? -11.977 0.417 -8.875 1 95.5 97 ASN A CA 1
ATOM 730 C C . ASN A 1 97 ? -11.828 1.892 -9.242 1 95.5 97 ASN A C 1
ATOM 732 O O . ASN A 1 97 ? -11.125 2.234 -10.188 1 95.5 97 ASN A O 1
ATOM 736 N N . GLU A 1 98 ? -12.359 2.801 -8.406 1 94.38 98 GLU A N 1
ATOM 737 C CA . GLU A 1 98 ? -12.359 4.211 -8.773 1 94.38 98 GLU A CA 1
ATOM 738 C C . GLU A 1 98 ? -11.688 5.066 -7.711 1 94.38 98 GLU A C 1
ATOM 740 O O . GLU A 1 98 ? -11.023 6.055 -8.031 1 94.38 98 GLU A O 1
ATOM 745 N N . LEU A 1 99 ? -11.883 4.688 -6.496 1 96.06 99 LEU A N 1
ATOM 746 C CA . LEU A 1 99 ? -11.461 5.582 -5.43 1 96.06 99 LEU A CA 1
ATOM 747 C C . LEU A 1 99 ? -11.062 4.793 -4.184 1 96.06 99 LEU A C 1
ATOM 749 O O . LEU A 1 99 ? -11.258 3.578 -4.129 1 96.06 99 LEU A O 1
ATOM 753 N N . PHE A 1 100 ? -10.445 5.457 -3.258 1 97.25 100 PHE A N 1
ATOM 754 C CA . PHE A 1 100 ? -10.359 4.98 -1.883 1 97.25 100 PHE A CA 1
ATOM 755 C C . PHE A 1 100 ? -11.047 5.945 -0.929 1 97.25 100 PHE A C 1
ATOM 757 O O . PHE A 1 100 ? -11.172 7.137 -1.223 1 97.25 100 PHE A O 1
ATOM 764 N N . CYS A 1 101 ? -11.477 5.418 0.182 1 96.44 101 CYS A N 1
ATOM 765 C CA . CYS A 1 101 ? -12.094 6.277 1.181 1 96.44 101 CYS A CA 1
ATOM 766 C C . CYS A 1 101 ? -11.6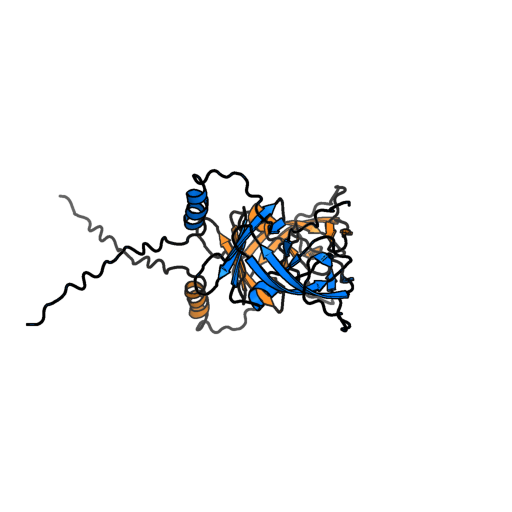72 5.875 2.588 1 96.44 101 CYS A C 1
ATOM 768 O O . CYS A 1 101 ? -11.414 4.699 2.852 1 96.44 101 CYS A O 1
ATOM 770 N N . VAL A 1 102 ? -11.57 6.832 3.369 1 96.94 102 VAL A N 1
ATOM 771 C CA . VAL A 1 102 ? -11.359 6.688 4.805 1 96.94 102 VAL A CA 1
ATOM 772 C C . VAL A 1 102 ? -12.672 6.922 5.551 1 96.94 102 VAL A C 1
ATOM 774 O O . VAL A 1 102 ? -13.312 7.961 5.375 1 96.94 102 VAL A O 1
ATOM 777 N N . LYS A 1 103 ? -12.992 5.953 6.367 1 95.31 103 LYS A N 1
ATOM 778 C CA . LYS A 1 103 ? -14.258 6.031 7.102 1 95.31 103 LYS A CA 1
ATOM 779 C C . LYS A 1 103 ? -14.023 5.895 8.602 1 95.31 103 LYS A C 1
ATOM 781 O O . LYS A 1 103 ? -13.164 5.129 9.039 1 95.31 103 LYS A O 1
ATOM 786 N N . GLU A 1 104 ? -14.867 6.664 9.312 1 94.5 104 GLU A N 1
ATOM 787 C CA . GLU A 1 104 ? -14.898 6.438 10.758 1 94.5 104 GLU A CA 1
ATOM 788 C C . GLU A 1 104 ? -15.508 5.078 11.086 1 94.5 104 GLU A C 1
ATOM 790 O O . GLU A 1 104 ? -16.609 4.758 10.625 1 94.5 104 GLU A O 1
ATOM 795 N N . ARG A 1 105 ? -14.805 4.348 11.891 1 91.31 105 ARG A N 1
ATOM 796 C CA . ARG A 1 105 ? -15.195 2.961 12.133 1 91.31 105 ARG A CA 1
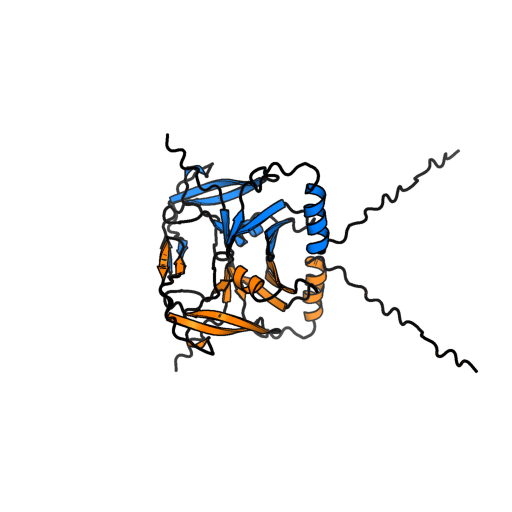ATOM 797 C C . ARG A 1 105 ? -16.562 2.885 12.805 1 91.31 105 ARG A C 1
ATOM 799 O O . ARG A 1 105 ? -17.391 2.049 12.438 1 91.31 105 ARG A O 1
ATOM 806 N N . ALA A 1 106 ? -16.844 3.771 13.742 1 89.25 106 ALA A N 1
ATOM 807 C CA . ALA A 1 106 ? -18.047 3.707 14.562 1 89.25 106 ALA A CA 1
ATOM 808 C C . ALA A 1 106 ? -19.266 4.211 13.797 1 89.25 106 ALA A C 1
ATOM 810 O O . ALA A 1 106 ? -20.359 3.652 13.914 1 89.25 106 ALA A O 1
ATOM 811 N N . THR A 1 107 ? -19.141 5.18 12.93 1 89.81 107 THR A N 1
ATOM 812 C CA . THR A 1 107 ? -20.297 5.859 12.336 1 89.81 107 THR A CA 1
ATOM 813 C C . THR A 1 107 ? -20.359 5.594 10.836 1 89.81 107 THR A C 1
ATOM 815 O O . THR A 1 107 ? -21.359 5.887 10.195 1 89.81 107 THR A O 1
ATOM 818 N N . TRP A 1 108 ? -19.281 5.09 10.273 1 88.38 108 TRP A N 1
ATOM 819 C CA . TRP A 1 108 ? -19.172 4.809 8.852 1 88.38 108 TRP A CA 1
ATOM 820 C C . TRP A 1 108 ? -19.188 6.102 8.039 1 88.38 108 TRP A C 1
ATOM 822 O O . TRP A 1 108 ? -19.328 6.07 6.812 1 88.38 108 TRP A O 1
ATOM 832 N N . GLN A 1 109 ? -19.078 7.164 8.773 1 91.56 109 GLN A N 1
ATOM 833 C CA . GLN A 1 109 ? -18.969 8.445 8.078 1 91.56 109 GLN A CA 1
ATOM 834 C C . GLN A 1 109 ? -17.688 8.531 7.27 1 91.56 109 GLN A C 1
ATOM 836 O O . GLN A 1 109 ? -16.609 8.172 7.758 1 91.56 109 GLN A O 1
ATOM 841 N N . ILE A 1 110 ? -17.812 9.031 6.016 1 92.5 110 ILE A N 1
ATOM 842 C CA . ILE A 1 110 ? -16.656 9.203 5.145 1 92.5 110 ILE A CA 1
ATOM 843 C C . ILE A 1 110 ? -15.875 10.453 5.562 1 92.5 110 ILE A C 1
ATOM 845 O O . ILE A 1 110 ? -16.453 11.539 5.652 1 92.5 110 ILE A O 1
ATOM 849 N N . LEU A 1 111 ? -14.648 10.266 5.773 1 94.12 111 LEU A N 1
ATOM 850 C CA . LEU A 1 111 ? -13.812 11.359 6.262 1 94.12 111 LEU A CA 1
ATOM 851 C C . LEU A 1 111 ? -12.938 11.914 5.145 1 94.12 111 LEU A C 1
ATOM 853 O O . LEU A 1 111 ? -12.664 13.117 5.098 1 94.12 111 LEU A O 1
ATOM 857 N N . LEU A 1 112 ? -12.422 11.055 4.297 1 95.12 112 LEU A N 1
ATOM 858 C CA . LEU A 1 112 ? -11.562 11.406 3.174 1 95.12 112 LEU A CA 1
ATOM 859 C C . LEU A 1 112 ? -11.836 10.516 1.97 1 95.12 112 LEU A C 1
ATOM 861 O O . LEU A 1 112 ? -12.102 9.32 2.125 1 95.12 112 LEU A O 1
ATOM 865 N N . VAL A 1 113 ? -11.727 11.164 0.821 1 95.38 113 VAL A N 1
ATOM 866 C CA . VAL A 1 113 ? -11.852 10.414 -0.424 1 95.38 113 VAL A CA 1
ATOM 867 C C . VAL A 1 113 ? -10.703 10.773 -1.362 1 95.38 113 VAL A C 1
ATOM 869 O O . VAL A 1 113 ? -10.383 11.953 -1.538 1 95.38 113 VAL A O 1
ATOM 872 N N . GLY A 1 114 ? -10.039 9.797 -1.846 1 96.38 114 GLY A N 1
ATOM 873 C CA . GLY A 1 114 ? -9.055 9.953 -2.91 1 96.38 114 GLY A CA 1
ATOM 874 C C . GLY A 1 114 ? -9.43 9.203 -4.176 1 96.38 114 GLY A C 1
ATOM 875 O O . GLY A 1 114 ? -10.375 8.414 -4.184 1 96.38 114 GLY A O 1
ATOM 876 N N . GLN A 1 115 ? -8.695 9.484 -5.227 1 95.62 115 GLN A N 1
ATOM 877 C CA . GLN A 1 115 ? -9.031 8.898 -6.523 1 95.62 115 GLN A CA 1
ATOM 878 C C . GLN A 1 115 ? -7.965 7.91 -6.977 1 95.62 115 GLN A C 1
ATOM 880 O O . GLN A 1 115 ? -6.781 8.086 -6.676 1 95.62 115 GLN A O 1
ATOM 885 N N . ARG A 1 116 ? -8.469 6.898 -7.672 1 95.94 116 ARG A N 1
ATOM 886 C CA . ARG A 1 116 ? -7.527 6.035 -8.367 1 95.94 116 ARG A CA 1
ATOM 887 C C . ARG A 1 116 ? -6.992 6.707 -9.633 1 95.94 116 ARG A C 1
ATOM 889 O O . ARG A 1 116 ? -7.77 7.199 -10.453 1 95.94 116 ARG A O 1
ATOM 896 N N . LYS A 1 117 ? -5.758 6.855 -9.75 1 94.81 117 LYS A N 1
ATOM 897 C CA . LYS A 1 117 ? -5.051 7.324 -10.938 1 94.81 117 LYS A CA 1
ATOM 898 C C . LYS A 1 117 ? -4.086 6.262 -11.461 1 94.81 117 LYS A C 1
ATOM 900 O O . LYS A 1 117 ? -2.99 6.094 -10.922 1 94.81 117 LYS A O 1
ATOM 905 N N . GLY A 1 118 ? -4.508 5.582 -12.555 1 94.56 118 GLY A N 1
ATOM 906 C CA . GLY A 1 118 ? -3.752 4.414 -12.977 1 94.56 118 GLY A CA 1
ATOM 907 C C . GLY A 1 118 ? -3.787 3.283 -11.969 1 94.56 118 GLY A C 1
ATOM 908 O O . GLY A 1 118 ? -4.863 2.799 -11.602 1 94.56 118 GLY A O 1
ATOM 909 N N . ASP A 1 119 ? -2.557 2.967 -11.484 1 95.75 119 ASP A N 1
ATOM 910 C CA . ASP A 1 119 ? -2.469 1.848 -10.547 1 95.75 119 ASP A CA 1
ATOM 911 C C . ASP A 1 119 ? -2.299 2.34 -9.117 1 95.75 119 ASP A C 1
ATOM 913 O O . ASP A 1 119 ? -2.037 1.547 -8.211 1 95.75 119 ASP A O 1
ATOM 917 N N . LEU A 1 120 ? -2.48 3.672 -8.969 1 97.06 120 LEU A N 1
ATOM 918 C CA . LEU A 1 120 ? -2.242 4.262 -7.656 1 97.06 120 LEU A CA 1
ATOM 919 C C . LEU A 1 120 ? -3.498 4.953 -7.137 1 97.06 120 LEU A C 1
ATOM 921 O O . LEU A 1 120 ? -4.371 5.332 -7.918 1 97.06 120 LEU A O 1
ATOM 925 N N . TYR A 1 121 ? -3.617 5.023 -5.883 1 97.56 121 TYR A N 1
ATOM 926 C CA . TYR A 1 121 ? -4.664 5.785 -5.215 1 97.56 121 TYR A CA 1
ATOM 927 C C . TYR A 1 121 ? -4.102 7.051 -4.582 1 97.56 121 TYR A C 1
ATOM 929 O O . TYR A 1 121 ? -3.227 6.98 -3.713 1 97.56 121 TYR A O 1
ATOM 937 N N . VAL A 1 122 ? -4.664 8.156 -5.008 1 97.06 122 VAL A N 1
ATOM 938 C CA . VAL A 1 122 ? -4.027 9.422 -4.68 1 97.06 122 VAL A CA 1
ATOM 939 C C . VAL A 1 122 ? -5.035 10.344 -3.99 1 97.06 122 VAL A C 1
ATOM 941 O O . VAL A 1 122 ? -6.191 10.43 -4.41 1 97.06 122 VAL A O 1
ATOM 944 N N . LEU A 1 123 ? -4.574 10.938 -2.918 1 96.75 123 LEU A N 1
ATOM 945 C CA . LEU A 1 123 ? -5.312 12 -2.236 1 96.75 123 LEU A CA 1
ATOM 946 C C . LEU A 1 123 ? -4.844 13.375 -2.697 1 96.75 123 LEU A C 1
ATOM 948 O O . LEU A 1 123 ? -3.66 13.703 -2.576 1 96.75 123 LEU A O 1
ATOM 952 N N . SER A 1 124 ? -5.691 14.055 -3.338 1 88.81 124 SER A N 1
ATOM 953 C CA . SER A 1 124 ? -5.395 15.406 -3.797 1 88.81 124 SER A CA 1
ATOM 954 C C . SER A 1 124 ? -6.59 16.328 -3.598 1 88.81 124 SER A C 1
ATOM 956 O O . SER A 1 124 ? -7.727 15.875 -3.48 1 88.81 124 SER A O 1
ATOM 958 N N . LYS A 1 125 ? -6.203 17.578 -3.434 1 75.75 125 LYS A N 1
ATOM 959 C CA . LYS A 1 125 ? -7.285 18.562 -3.375 1 75.75 125 LYS A CA 1
ATOM 960 C C . LYS A 1 125 ? -8.055 18.609 -4.691 1 75.75 125 LYS A C 1
ATOM 962 O O . LYS A 1 125 ? -7.449 18.656 -5.766 1 75.75 125 LYS A O 1
ATOM 967 N N . MET A 1 126 ? -9.18 17.812 -4.707 1 55.75 126 MET A N 1
ATOM 968 C CA . MET A 1 126 ? -9.984 17.891 -5.926 1 55.75 126 MET A CA 1
ATOM 969 C C . MET A 1 126 ? -10.117 19.328 -6.402 1 55.75 126 MET A C 1
ATOM 971 O O . MET A 1 126 ? -10.375 20.234 -5.602 1 55.75 126 MET A O 1
ATOM 975 N N . LYS A 1 127 ? -9.211 19.688 -7.387 1 51.72 127 LYS A N 1
ATOM 976 C CA . LYS A 1 127 ? -9.492 21.016 -7.957 1 51.72 127 LYS A CA 1
ATOM 977 C C . LYS A 1 127 ? -10.992 21.234 -8.109 1 51.72 127 LYS A C 1
ATOM 979 O O . LYS A 1 127 ? -11.734 20.312 -8.43 1 51.72 127 LYS A O 1
ATOM 984 N N . ASP A 1 128 ? -11.508 22.188 -7.445 1 42.19 128 ASP A N 1
ATOM 985 C CA . ASP A 1 128 ? -12.836 22.703 -7.762 1 42.19 128 ASP A CA 1
ATOM 986 C C . ASP A 1 128 ? -13.125 22.594 -9.258 1 42.19 128 ASP A C 1
ATOM 988 O O . ASP A 1 128 ? -12.586 23.344 -10.062 1 42.19 128 ASP A O 1
ATOM 992 N N . ALA A 1 129 ? -13 21.594 -9.883 1 36.75 129 ALA A N 1
ATOM 993 C CA . ALA A 1 129 ? -13.734 21.797 -11.125 1 36.75 129 ALA A CA 1
ATOM 994 C C . ALA A 1 129 ? -15.055 22.516 -10.875 1 36.75 129 ALA A C 1
ATOM 996 O O . ALA A 1 129 ? -15.672 22.344 -9.82 1 36.75 129 ALA A O 1
ATOM 997 N N . ASN A 1 130 ? -15.328 23.625 -11.484 1 35.19 130 ASN A N 1
ATOM 998 C CA . ASN A 1 130 ? -16.688 24.125 -11.641 1 35.19 130 ASN A CA 1
ATOM 999 C C . ASN A 1 130 ? -17.703 22.984 -11.695 1 35.19 130 ASN A C 1
ATOM 1001 O O . ASN A 1 130 ? -18.047 22.516 -12.781 1 35.19 130 ASN A O 1
ATOM 1005 N N . PHE A 1 131 ? -17.594 22 -10.992 1 33.81 131 PHE A N 1
ATOM 1006 C CA . PHE A 1 131 ? -18.812 21.188 -10.984 1 33.81 131 PHE A CA 1
ATOM 1007 C C . PHE A 1 131 ? -20.031 22.047 -10.641 1 33.81 131 PHE A C 1
ATOM 1009 O O . PHE A 1 131 ? -20.062 22.688 -9.586 1 33.81 131 PHE A O 1
ATOM 1016 N N . SER A 1 132 ? -20.75 22.562 -11.539 1 33.5 132 SER A N 1
ATOM 1017 C CA . SER A 1 132 ? -22.094 23.078 -11.266 1 33.5 132 SER A CA 1
ATOM 1018 C C . SER A 1 132 ? -22.75 22.328 -10.117 1 33.5 132 SER A C 1
ATOM 1020 O O . SER A 1 132 ? -22.516 21.125 -9.93 1 33.5 132 SER A O 1
ATOM 1022 N N . THR A 1 133 ? -23.172 22.906 -8.969 1 35.28 133 THR A N 1
ATOM 1023 C CA . THR A 1 133 ? -24 22.5 -7.836 1 35.28 133 THR A CA 1
ATOM 1024 C C . THR A 1 133 ? -24.891 21.328 -8.211 1 35.28 133 THR A C 1
ATOM 1026 O O . THR A 1 133 ? -25.609 20.797 -7.363 1 35.28 133 THR A O 1
ATOM 1029 N N . ARG A 1 134 ? -25.219 21.172 -9.531 1 33.03 134 ARG A N 1
ATOM 1030 C CA . ARG A 1 134 ? -26.266 20.203 -9.812 1 33.03 134 ARG A CA 1
ATOM 1031 C C . ARG A 1 134 ? -25.797 18.781 -9.484 1 33.03 134 ARG A C 1
ATOM 1033 O O . ARG A 1 134 ? -26.609 17.922 -9.141 1 33.03 134 ARG A O 1
ATOM 1040 N N . GLN A 1 135 ? -24.547 18.375 -9.812 1 32.41 135 GLN A N 1
ATOM 1041 C CA . GLN A 1 135 ? -24.281 16.938 -9.844 1 32.41 135 GLN A CA 1
ATOM 1042 C C . GLN A 1 135 ? -23.719 16.453 -8.516 1 32.41 135 GLN A C 1
ATOM 1044 O O . GLN A 1 135 ? -23.359 15.289 -8.375 1 32.41 135 GLN A O 1
ATOM 1049 N N . ASN A 1 136 ? -23.359 17.156 -7.574 1 35.91 136 ASN A N 1
ATOM 1050 C CA . ASN A 1 136 ? -22.891 16.719 -6.27 1 35.91 136 ASN A CA 1
ATOM 1051 C C . ASN A 1 136 ? -23.844 15.711 -5.637 1 35.91 136 ASN A C 1
ATOM 1053 O O . ASN A 1 136 ? -23.422 14.898 -4.801 1 35.91 136 ASN A O 1
ATOM 1057 N N . SER A 1 137 ? -25.125 15.852 -5.895 1 37.53 137 SER A N 1
ATOM 1058 C CA . SER A 1 137 ? -26.125 14.938 -5.348 1 37.53 137 SER A CA 1
ATOM 1059 C C . SER A 1 137 ? -25.906 13.516 -5.84 1 37.53 137 SER A C 1
ATOM 1061 O O . SER A 1 137 ? -26.312 12.555 -5.176 1 37.53 137 SER A O 1
ATOM 1063 N N . GLY A 1 138 ? -25.125 13.406 -7.016 1 37.47 138 GLY A N 1
ATOM 1064 C CA . GLY A 1 138 ? -25.016 12.094 -7.621 1 37.47 138 GLY A CA 1
ATOM 1065 C C . GLY A 1 138 ? -23.875 11.266 -7.043 1 37.47 138 GLY A C 1
ATOM 1066 O O . GLY A 1 138 ? -23.922 10.031 -7.062 1 37.47 138 GLY A O 1
ATOM 1067 N N . ILE A 1 139 ? -22.797 11.906 -6.742 1 40.38 139 ILE A N 1
ATOM 1068 C CA . ILE A 1 139 ? -21.688 11.109 -6.215 1 40.38 139 ILE A CA 1
ATOM 1069 C C . ILE A 1 139 ? -22.031 10.625 -4.809 1 40.38 139 ILE A C 1
ATOM 1071 O O . ILE A 1 139 ? -21.75 9.477 -4.457 1 40.38 139 ILE A O 1
ATOM 1075 N N . GLU A 1 140 ? -22.594 11.445 -3.963 1 41.88 140 GLU A N 1
ATOM 1076 C CA . GLU A 1 140 ? -23.078 10.938 -2.678 1 41.88 140 GLU A CA 1
ATOM 1077 C C . GLU A 1 140 ? -24.094 9.82 -2.867 1 41.88 140 GLU A C 1
ATOM 1079 O O . GLU A 1 140 ? -24.062 8.812 -2.154 1 41.88 140 GLU A O 1
ATOM 1084 N N . GLU A 1 141 ? -24.984 10.086 -3.787 1 42.62 141 GLU A N 1
ATOM 1085 C CA . GLU A 1 141 ? -25.984 9.07 -4.09 1 42.62 141 GLU A CA 1
ATOM 1086 C C . GLU A 1 141 ? -25.344 7.82 -4.684 1 42.62 141 GLU A C 1
ATOM 1088 O O . GLU A 1 141 ? -25.703 6.699 -4.336 1 42.62 141 GLU A O 1
ATOM 1093 N N . LEU A 1 142 ? -24.484 8.078 -5.566 1 40.5 142 LEU A N 1
ATOM 1094 C CA . LEU A 1 142 ? -23.828 6.934 -6.191 1 40.5 142 LEU A CA 1
ATOM 1095 C C . LEU A 1 142 ? -22.984 6.168 -5.172 1 40.5 142 LEU A C 1
ATOM 1097 O O . LEU A 1 142 ? -22.953 4.938 -5.188 1 40.5 142 LEU A O 1
ATOM 1101 N N . TRP A 1 143 ? -22.422 6.891 -4.309 1 42.06 143 TRP A N 1
ATOM 1102 C CA . TRP A 1 143 ? -21.594 6.277 -3.277 1 42.06 143 TRP A CA 1
ATOM 1103 C C . TRP A 1 143 ? -22.453 5.465 -2.307 1 42.06 143 TRP A C 1
ATOM 1105 O O . TRP A 1 143 ? -22.047 4.379 -1.878 1 42.06 143 TRP A O 1
ATOM 1115 N N . HIS A 1 144 ? -23.641 6.094 -1.913 1 43.72 144 HIS A N 1
ATOM 1116 C CA . HIS A 1 144 ? -24.562 5.359 -1.062 1 43.72 144 HIS A CA 1
ATOM 1117 C C . HIS A 1 144 ? -24.969 4.031 -1.699 1 43.72 144 HIS A C 1
ATOM 1119 O O . HIS A 1 144 ? -25.047 3.006 -1.017 1 43.72 144 HIS A O 1
ATOM 1125 N N . GLN A 1 145 ? -25.234 4.18 -2.945 1 42.03 145 GLN A N 1
ATOM 1126 C CA . GLN A 1 145 ? -25.672 2.994 -3.668 1 42.03 145 GLN A CA 1
ATOM 1127 C C . GLN A 1 145 ? -24.547 1.974 -3.797 1 42.03 145 GLN A C 1
ATOM 1129 O O . GLN A 1 145 ? -24.781 0.768 -3.691 1 42.03 145 GLN A O 1
ATOM 1134 N N . ARG A 1 146 ? -23.453 2.562 -4.078 1 42.03 146 ARG A N 1
ATOM 1135 C CA . ARG A 1 146 ? -22.406 1.629 -4.48 1 42.03 146 ARG A CA 1
ATOM 1136 C C . ARG A 1 146 ? -21.719 1.023 -3.26 1 42.03 146 ARG A C 1
ATOM 1138 O O . ARG A 1 146 ? -21.266 -0.125 -3.301 1 42.03 146 ARG A O 1
ATOM 1145 N N . LEU A 1 147 ? -21.531 1.908 -2.33 1 45.34 147 LEU A N 1
ATOM 1146 C CA . LEU A 1 147 ? -20.812 1.315 -1.211 1 45.34 147 LEU A CA 1
ATOM 1147 C C . LEU A 1 147 ? -21.781 0.673 -0.22 1 45.34 147 LEU A C 1
ATOM 1149 O O . LEU A 1 147 ? -21.391 0.364 0.912 1 45.34 147 LEU A O 1
ATOM 1153 N N . GLY A 1 148 ? -22.969 0.259 -0.7 1 41.75 148 GLY A N 1
ATOM 1154 C CA . GLY A 1 148 ? -23.922 -0.551 0.052 1 41.75 148 GLY A CA 1
ATOM 1155 C C . GLY A 1 148 ? -24.375 0.112 1.335 1 41.75 148 GLY A C 1
ATOM 1156 O O . GLY A 1 148 ? -24.75 -0.569 2.295 1 41.75 148 GLY A O 1
ATOM 1157 N N . HIS A 1 149 ? -24.125 1.374 1.386 1 39.66 149 HIS A N 1
ATOM 1158 C CA . HIS A 1 149 ? -24.703 1.927 2.607 1 39.66 149 HIS A CA 1
ATOM 1159 C C . HIS A 1 149 ? -26.234 1.985 2.523 1 39.66 149 HIS A C 1
ATOM 1161 O O . HIS A 1 149 ? -26.781 2.453 1.525 1 39.66 149 HIS A O 1
ATOM 1167 N N . PRO A 1 150 ? -27.016 1.07 3.145 1 36.06 150 PRO A N 1
ATOM 1168 C CA . PRO A 1 150 ? -28.453 1.305 3.197 1 36.06 150 PRO A CA 1
ATOM 1169 C C . PRO A 1 150 ? -28.797 2.73 3.617 1 36.06 150 PRO A C 1
ATOM 1171 O O . PRO A 1 150 ? -28.094 3.334 4.422 1 36.06 150 PRO A O 1
ATOM 1174 N N . GLN A 1 151 ? -29.469 3.457 2.746 1 37.69 151 GLN A N 1
ATOM 1175 C CA . GLN A 1 151 ? -30.156 4.68 3.156 1 37.69 151 GLN A CA 1
ATOM 1176 C C . GLN A 1 151 ? -30.781 4.523 4.535 1 37.69 151 GLN A C 1
ATOM 1178 O O . GLN A 1 151 ? -31.594 3.617 4.758 1 37.69 151 GLN A O 1
ATOM 1183 N N . SER A 1 152 ? -30.031 4.812 5.531 1 35.75 152 SER A N 1
ATOM 1184 C CA . SER A 1 152 ? -30.875 5.012 6.703 1 35.75 152 SER A CA 1
ATOM 1185 C C . SER A 1 152 ? -32.094 5.867 6.367 1 35.75 152 SER A C 1
ATOM 1187 O O . SER A 1 152 ? -31.953 7.027 5.977 1 35.75 152 SER A O 1
ATOM 1189 N N . SER A 1 153 ? -33 5.352 5.723 1 32.62 153 SER A N 1
ATOM 1190 C CA . SER A 1 153 ? -34.312 6.023 5.848 1 32.62 153 SER A CA 1
ATOM 1191 C C . SER A 1 153 ? -34.562 6.488 7.277 1 32.62 153 SER A C 1
ATOM 1193 O O . SER A 1 153 ? -35 5.711 8.125 1 32.62 153 SER A O 1
ATOM 1195 N N . THR A 1 154 ? -33.656 7.281 7.84 1 31.67 154 THR A N 1
ATOM 1196 C CA . THR A 1 154 ? -34.219 8.062 8.93 1 31.67 154 THR A CA 1
ATOM 1197 C C . THR A 1 154 ? -35.531 8.703 8.5 1 31.67 154 THR A C 1
ATOM 1199 O O . THR A 1 154 ? -35.531 9.703 7.773 1 31.67 154 THR A O 1
ATOM 1202 N N . ASP A 1 155 ? -36.438 7.926 8.008 1 30.22 155 ASP A N 1
ATOM 1203 C CA . ASP A 1 155 ? -37.812 8.414 8.094 1 30.22 155 ASP A CA 1
ATOM 1204 C C . ASP A 1 155 ? -38.094 9.047 9.453 1 30.22 155 ASP A C 1
ATOM 1206 O O . ASP A 1 155 ? -37.688 8.523 10.484 1 30.22 155 ASP A O 1
ATOM 1210 N N . ASN A 1 156 ? -38.375 10.328 9.375 1 30.88 156 ASN A N 1
ATOM 1211 C CA . ASN A 1 156 ? -38.969 11.266 10.32 1 30.88 156 ASN A CA 1
ATOM 1212 C C . ASN A 1 156 ? -40.062 10.602 11.133 1 30.88 156 ASN A C 1
ATOM 1214 O O . ASN A 1 156 ? -41.188 10.383 10.625 1 30.88 156 ASN A O 1
ATOM 1218 N N . ILE A 1 157 ? -39.812 9.43 11.719 1 31.22 157 ILE A N 1
ATOM 1219 C CA . ILE A 1 157 ? -40.844 9.125 12.68 1 31.22 157 ILE A CA 1
ATOM 1220 C C . ILE A 1 157 ? -41.062 10.312 13.617 1 31.22 157 ILE A C 1
ATOM 1222 O O . ILE A 1 157 ? -40.188 10.625 14.422 1 31.22 157 ILE A O 1
ATOM 1226 N N . LEU A 1 158 ? -41.625 11.391 13.055 1 28.48 158 LEU A N 1
ATOM 1227 C CA . LEU A 1 158 ? -42.281 12.438 13.812 1 28.48 158 LEU A CA 1
ATOM 1228 C C . LEU A 1 158 ? -43.125 11.844 14.938 1 28.48 158 LEU A C 1
ATOM 1230 O O . LEU A 1 158 ? -44.125 11.141 14.68 1 28.48 158 LEU A O 1
ATOM 1234 N N . HIS A 1 159 ? -42.438 11.227 15.93 1 29.53 159 HIS A N 1
ATOM 1235 C CA . HIS A 1 159 ? -43.156 11 17.188 1 29.53 159 HIS A CA 1
ATOM 1236 C C . HIS A 1 159 ? -44 12.203 17.562 1 29.53 159 HIS A C 1
ATOM 1238 O O . HIS A 1 159 ? -43.469 13.312 17.703 1 29.53 159 HIS A O 1
ATOM 1244 N N . THR A 1 160 ? -45.25 12.25 17.062 1 29.02 160 THR A N 1
ATOM 1245 C CA . THR A 1 160 ? -46.406 13.008 17.531 1 29.02 160 THR A CA 1
ATOM 1246 C C . THR A 1 160 ? -46.531 12.914 19.047 1 29.02 160 THR A C 1
ATOM 1248 O O . THR A 1 160 ? -47 11.891 19.578 1 29.02 160 THR A O 1
ATOM 1251 N N . LYS A 1 161 ? -45.562 13.133 19.844 1 30.14 161 LYS A N 1
ATOM 1252 C CA . LYS A 1 161 ? -45.781 13.398 21.266 1 30.14 161 LYS A CA 1
ATOM 1253 C C . LYS A 1 161 ? -46.812 14.492 21.469 1 30.14 161 LYS A C 1
ATOM 1255 O O . LYS A 1 161 ? -46.531 15.68 21.312 1 30.14 161 LYS A O 1
ATOM 1260 N N . LYS A 1 162 ? -48.031 14.414 20.828 1 30.44 162 LYS A N 1
ATOM 1261 C CA . LYS A 1 162 ? -49.094 15.281 21.312 1 30.44 162 LYS A CA 1
ATOM 1262 C C . LYS A 1 162 ? -49.156 15.297 22.828 1 30.44 162 LYS A C 1
ATOM 1264 O O . LYS A 1 162 ? -48.781 14.312 23.484 1 30.44 162 LYS A O 1
ATOM 1269 N N . LEU A 1 163 ? -49.375 16.531 23.344 1 30.25 163 LEU A N 1
ATOM 1270 C CA . LEU A 1 163 ? -49.688 17.359 24.5 1 30.25 163 LEU A CA 1
ATOM 1271 C C . LEU A 1 163 ? -50.844 16.766 25.281 1 30.25 163 LEU A C 1
ATOM 1273 O O . LEU A 1 163 ? -52 16.781 24.828 1 30.25 163 LEU A O 1
ATOM 1277 N N . ILE A 1 164 ? -50.75 15.391 25.562 1 29.16 164 ILE A N 1
ATOM 1278 C CA . ILE A 1 164 ? -51.812 15.023 26.469 1 29.16 164 ILE A CA 1
ATOM 1279 C C . ILE A 1 164 ? -51.844 15.992 27.656 1 29.16 164 ILE A C 1
ATOM 1281 O O . ILE A 1 164 ? -50.844 16.141 28.359 1 29.16 164 ILE A O 1
ATOM 1285 N N . ASP A 1 165 ? -52.625 17.062 27.375 1 28.77 165 ASP A N 1
ATOM 1286 C CA . ASP A 1 165 ? -53.125 18 28.375 1 28.77 165 ASP A CA 1
ATOM 1287 C C . ASP A 1 165 ? -53.688 17.266 29.594 1 28.77 165 ASP A C 1
ATOM 1289 O O . ASP A 1 165 ? -54.594 16.469 29.469 1 28.77 165 ASP A O 1
ATOM 1293 N N . VAL A 1 166 ? -52.781 16.625 30.344 1 26.09 166 VAL A N 1
ATOM 1294 C CA . VAL A 1 166 ? -53.281 16.234 31.656 1 26.09 166 VAL A CA 1
ATOM 1295 C C . VAL A 1 166 ? -54 17.422 32.312 1 26.09 166 VAL A C 1
ATOM 1297 O O . VAL A 1 166 ? -53.406 18.5 32.469 1 26.09 166 VAL A O 1
ATOM 1300 N N . ASN A 1 167 ? -55.344 17.438 32.125 1 27.48 167 ASN A N 1
ATOM 1301 C CA . ASN A 1 167 ? -56.219 18 33.156 1 27.48 167 ASN A CA 1
ATOM 1302 C C . ASN A 1 167 ? -55.969 17.359 34.531 1 27.48 167 ASN A C 1
ATOM 1304 O O . ASN A 1 167 ? -55.75 16.156 34.625 1 27.48 167 ASN A O 1
ATOM 1308 N N . MET B 1 1 ? 18.25 -30.938 3.18 1 27.86 1 MET B N 1
ATOM 1309 C CA . MET B 1 1 ? 17.5 -30.203 2.172 1 27.86 1 MET B CA 1
ATOM 1310 C C . MET B 1 1 ? 16.828 -28.984 2.785 1 27.86 1 MET B C 1
ATOM 1312 O O . MET B 1 1 ? 16.016 -29.109 3.713 1 27.86 1 MET B O 1
ATOM 1316 N N . ASP B 1 2 ? 17.531 -27.953 3.033 1 30.7 2 ASP B N 1
ATOM 1317 C CA . ASP B 1 2 ? 17.141 -26.719 3.701 1 30.7 2 ASP B CA 1
ATOM 1318 C C . ASP B 1 2 ? 15.812 -26.188 3.168 1 30.7 2 ASP B C 1
ATOM 1320 O O . ASP B 1 2 ? 15.719 -25.797 2.004 1 30.7 2 ASP B O 1
ATOM 1324 N N . THR B 1 3 ? 14.664 -26.828 3.375 1 33.81 3 THR B N 1
ATOM 1325 C CA . THR B 1 3 ? 13.297 -26.406 3.061 1 33.81 3 THR B CA 1
ATOM 1326 C C . THR B 1 3 ? 13.086 -24.938 3.434 1 33.81 3 THR B C 1
ATOM 1328 O O . THR B 1 3 ? 12.852 -24.625 4.602 1 33.81 3 THR B O 1
ATOM 1331 N N . SER B 1 4 ? 13.922 -24.062 3.072 1 39.59 4 SER B N 1
ATOM 1332 C CA . SER B 1 4 ? 13.617 -22.641 3.223 1 39.59 4 SER B CA 1
ATOM 1333 C C . SER B 1 4 ? 12.141 -22.375 3 1 39.59 4 SER B C 1
ATOM 1335 O O . SER B 1 4 ? 11.609 -22.625 1.914 1 39.59 4 SER B O 1
ATOM 1337 N N . ILE B 1 5 ? 11.367 -22.766 3.869 1 43.12 5 ILE B N 1
ATOM 1338 C CA . ILE B 1 5 ? 9.93 -22.516 3.85 1 43.12 5 ILE B CA 1
ATOM 1339 C C . ILE B 1 5 ? 9.648 -21.188 3.164 1 43.12 5 ILE B C 1
ATOM 1341 O O . ILE B 1 5 ? 10.086 -20.125 3.637 1 43.12 5 ILE B O 1
ATOM 1345 N N . ALA B 1 6 ? 9.742 -21.266 1.833 1 50.28 6 ALA B N 1
ATOM 1346 C CA . ALA B 1 6 ? 9.422 -20.141 0.97 1 50.28 6 ALA B CA 1
ATOM 1347 C C . ALA B 1 6 ? 8.336 -19.266 1.599 1 50.28 6 ALA B C 1
ATOM 1349 O O . ALA B 1 6 ? 7.363 -19.781 2.156 1 50.28 6 ALA B O 1
ATOM 1350 N N . ASP B 1 7 ? 8.766 -18.094 2.088 1 63.66 7 ASP B N 1
ATOM 1351 C CA . ASP B 1 7 ? 7.809 -17.109 2.586 1 63.66 7 ASP B CA 1
ATOM 1352 C C . ASP B 1 7 ? 6.582 -17.031 1.68 1 63.66 7 ASP B C 1
ATOM 1354 O O . ASP B 1 7 ? 6.68 -16.594 0.531 1 63.66 7 ASP B O 1
ATOM 1358 N N . THR B 1 8 ? 5.578 -17.859 1.938 1 83.81 8 THR B N 1
ATOM 1359 C CA . THR B 1 8 ? 4.344 -17.953 1.168 1 83.81 8 THR B CA 1
ATOM 1360 C C . THR B 1 8 ? 3.393 -16.812 1.521 1 83.81 8 THR B C 1
ATOM 1362 O O . THR B 1 8 ? 2.27 -16.766 1.018 1 83.81 8 THR B O 1
ATOM 1365 N N . LYS B 1 9 ? 3.994 -15.875 2.33 1 93.69 9 LYS B N 1
ATOM 1366 C CA . LYS B 1 9 ? 3.148 -14.758 2.756 1 93.69 9 LYS B CA 1
ATOM 1367 C C . LYS B 1 9 ? 3.162 -13.633 1.725 1 93.69 9 LYS B C 1
ATOM 1369 O O . LYS B 1 9 ? 4.195 -13.367 1.105 1 93.69 9 LYS B O 1
ATOM 1374 N N . TRP B 1 10 ? 2.012 -13.102 1.506 1 97.44 10 TRP B N 1
ATOM 1375 C CA . TRP B 1 10 ? 1.885 -11.953 0.614 1 97.44 10 TRP B CA 1
ATOM 1376 C C . TRP B 1 10 ? 1.518 -10.695 1.395 1 97.44 10 TRP B C 1
ATOM 1378 O O . TRP B 1 10 ? 0.56 -10.695 2.172 1 97.44 10 TRP B O 1
ATOM 1388 N N . THR B 1 11 ? 2.324 -9.641 1.206 1 97.62 11 THR B N 1
ATOM 1389 C CA . THR B 1 11 ? 2.053 -8.344 1.818 1 97.62 11 THR B CA 1
ATOM 1390 C C . THR B 1 11 ? 1.266 -7.453 0.866 1 97.62 11 THR B C 1
ATOM 1392 O O . THR B 1 11 ? 1.664 -7.258 -0.285 1 97.62 11 THR B O 1
ATOM 1395 N N . THR B 1 12 ? 0.139 -6.941 1.362 1 98.56 12 THR B N 1
ATOM 1396 C CA . THR B 1 12 ? -0.633 -6.039 0.518 1 98.56 12 THR B CA 1
ATOM 1397 C C . THR B 1 12 ? 0.116 -4.727 0.303 1 98.56 12 THR B C 1
ATOM 1399 O O . THR B 1 12 ? 0.792 -4.234 1.21 1 98.56 12 THR B O 1
ATOM 1402 N N . ASP B 1 13 ? -0.076 -4.195 -0.881 1 98.38 13 ASP B N 1
ATOM 1403 C CA . ASP B 1 13 ? 0.582 -2.928 -1.182 1 98.38 13 ASP B CA 1
ATOM 1404 C C . ASP B 1 13 ? -0.232 -2.111 -2.182 1 98.38 13 ASP B C 1
ATOM 1406 O O . ASP B 1 13 ? -0.338 -2.48 -3.354 1 98.38 13 ASP B O 1
ATOM 1410 N N . THR B 1 14 ? -0.772 -0.942 -1.738 1 98.38 14 THR B N 1
ATOM 1411 C CA . THR B 1 14 ? -1.513 -0.049 -2.623 1 98.38 14 THR B CA 1
ATOM 1412 C C . THR B 1 14 ? -0.558 0.812 -3.443 1 98.38 14 THR B C 1
ATOM 1414 O O . THR B 1 14 ? -0.968 1.448 -4.418 1 98.38 14 THR B O 1
ATOM 1417 N N . GLY B 1 15 ? 0.724 0.777 -3.117 1 97.44 15 GLY B N 1
ATOM 1418 C CA . GLY B 1 15 ? 1.738 1.499 -3.869 1 97.44 15 GLY B CA 1
ATOM 1419 C C . GLY B 1 15 ? 2.367 0.668 -4.973 1 97.44 15 GLY B C 1
ATOM 1420 O O . GLY B 1 15 ? 3.125 1.188 -5.793 1 97.44 15 GLY B O 1
ATOM 1421 N N . ALA B 1 16 ? 2.102 -0.576 -4.965 1 97.69 16 ALA B N 1
ATOM 1422 C CA . ALA B 1 16 ? 2.637 -1.457 -6 1 97.69 16 ALA B CA 1
ATOM 1423 C C . ALA B 1 16 ? 1.686 -1.55 -7.188 1 97.69 16 ALA B C 1
ATOM 1425 O O . ALA B 1 16 ? 0.497 -1.831 -7.02 1 97.69 16 ALA B O 1
ATOM 1426 N N . SER B 1 17 ? 2.236 -1.432 -8.359 1 96 17 SER B N 1
ATOM 1427 C CA . SER B 1 17 ? 1.428 -1.463 -9.57 1 96 17 SER B CA 1
ATOM 1428 C C . SER B 1 17 ? 1.053 -2.893 -9.953 1 96 17 SER B C 1
ATOM 1430 O O . SER B 1 17 ? 0.033 -3.119 -10.609 1 96 17 SER B O 1
ATOM 1432 N N . ASN B 1 18 ? 1.867 -3.84 -9.609 1 97.44 18 ASN B N 1
ATOM 1433 C CA . ASN B 1 18 ? 1.679 -5.246 -9.953 1 97.44 18 ASN B CA 1
ATOM 1434 C C . ASN B 1 18 ? 1.914 -6.152 -8.75 1 97.44 18 ASN B C 1
ATOM 1436 O O . ASN B 1 18 ? 2.582 -5.762 -7.789 1 97.44 18 ASN B O 1
ATOM 1440 N N . HIS B 1 19 ? 1.233 -7.293 -8.836 1 98.5 19 HIS B N 1
ATOM 1441 C CA . HIS B 1 19 ? 1.729 -8.359 -7.969 1 98.5 19 HIS B CA 1
ATOM 1442 C C . HIS B 1 19 ? 3.174 -8.711 -8.305 1 98.5 19 HIS B C 1
ATOM 1444 O O . HIS B 1 19 ? 3.541 -8.789 -9.477 1 98.5 19 HIS B O 1
ATOM 1450 N N . MET B 1 20 ? 3.945 -8.938 -7.27 1 98.44 20 MET B N 1
ATOM 1451 C CA . MET B 1 20 ? 5.359 -9.195 -7.527 1 98.44 20 MET B CA 1
ATOM 1452 C C . MET B 1 20 ? 5.93 -10.164 -6.5 1 98.44 20 MET B C 1
ATOM 1454 O O . MET B 1 20 ? 5.52 -10.156 -5.336 1 98.44 20 MET B O 1
ATOM 1458 N N . THR B 1 21 ? 6.887 -10.922 -6.902 1 98.19 21 THR B N 1
ATOM 1459 C CA . THR B 1 21 ? 7.609 -11.828 -6.02 1 98.19 21 THR B CA 1
ATOM 1460 C C . THR B 1 21 ? 9.047 -12.016 -6.488 1 98.19 21 THR B C 1
ATOM 1462 O O . THR B 1 21 ? 9.344 -11.844 -7.676 1 98.19 21 THR B O 1
ATOM 1465 N N . ALA B 1 22 ? 9.906 -12.273 -5.551 1 97.62 22 ALA B N 1
ATOM 1466 C CA . ALA B 1 22 ? 11.273 -12.633 -5.895 1 97.62 22 ALA B CA 1
ATOM 1467 C C . ALA B 1 22 ? 11.43 -14.148 -6.02 1 97.62 22 ALA B C 1
ATOM 1469 O O . ALA B 1 22 ? 12.461 -14.641 -6.469 1 97.62 22 ALA B O 1
ATOM 1470 N N . ASN B 1 23 ? 10.336 -14.859 -5.664 1 96.44 23 ASN B N 1
ATOM 1471 C CA . ASN B 1 23 ? 10.414 -16.312 -5.555 1 96.44 23 ASN B CA 1
ATOM 1472 C C . ASN B 1 23 ? 9.883 -17 -6.809 1 96.44 23 ASN B C 1
ATOM 1474 O O . ASN B 1 23 ? 8.664 -17.156 -6.973 1 96.44 23 ASN B O 1
ATOM 1478 N N . LEU B 1 24 ? 10.797 -17.438 -7.566 1 94.94 24 LEU B N 1
ATOM 1479 C CA . LEU B 1 24 ? 10.445 -18.109 -8.812 1 94.94 24 LEU B CA 1
ATOM 1480 C C . LEU B 1 24 ? 9.586 -19.344 -8.547 1 94.94 24 LEU B C 1
ATOM 1482 O O . LEU B 1 24 ? 8.688 -19.656 -9.328 1 94.94 24 LEU B O 1
ATOM 1486 N N . GLY B 1 25 ? 9.805 -20.016 -7.492 1 94.75 25 GLY B N 1
ATOM 1487 C CA . GLY B 1 25 ? 9.133 -21.25 -7.16 1 94.75 25 GLY B CA 1
ATOM 1488 C C . GLY B 1 25 ? 7.652 -21.078 -6.871 1 94.75 25 GLY B C 1
ATOM 1489 O O . GLY B 1 25 ? 6.895 -22.047 -6.871 1 94.75 25 GLY B O 1
ATOM 1490 N N . MET B 1 26 ? 7.188 -19.859 -6.723 1 94.62 26 MET B N 1
ATOM 1491 C CA . MET B 1 26 ? 5.789 -19.562 -6.41 1 94.62 26 MET B CA 1
ATOM 1492 C C . MET B 1 26 ? 4.973 -19.375 -7.684 1 94.62 26 MET B C 1
ATOM 1494 O O . MET B 1 26 ? 3.744 -19.328 -7.637 1 94.62 26 MET B O 1
ATOM 1498 N N . LEU B 1 27 ? 5.652 -19.344 -8.805 1 96.81 27 LEU B N 1
ATOM 1499 C CA . LEU B 1 27 ? 4.957 -18.969 -10.031 1 96.81 27 LEU B CA 1
ATOM 1500 C C . LEU B 1 27 ? 4.773 -20.172 -10.953 1 96.81 27 LEU B C 1
ATOM 1502 O O . LEU B 1 27 ? 5.633 -21.047 -11.008 1 96.81 27 LEU B O 1
ATOM 1506 N N . SER B 1 28 ? 3.682 -20.172 -11.562 1 97.62 28 SER B N 1
ATOM 1507 C CA . SER B 1 28 ? 3.383 -21.109 -12.648 1 97.62 28 SER B CA 1
ATOM 1508 C C . SER B 1 28 ? 3.182 -20.375 -13.969 1 97.62 28 SER B C 1
ATOM 1510 O O . SER B 1 28 ? 3.129 -19.141 -14 1 97.62 28 SER B O 1
ATOM 1512 N N . ASN B 1 29 ? 3.209 -21.125 -15.125 1 97.56 29 ASN B N 1
ATOM 1513 C CA . ASN B 1 29 ? 3.021 -20.547 -16.453 1 97.56 29 ASN B CA 1
ATOM 1514 C C . ASN B 1 29 ? 3.99 -19.391 -16.703 1 97.56 29 ASN B C 1
ATOM 1516 O O . ASN B 1 29 ? 3.58 -18.312 -17.141 1 97.56 29 ASN B O 1
ATOM 1520 N N . LEU B 1 30 ? 5.203 -19.688 -16.5 1 96.31 30 LEU B N 1
ATOM 1521 C CA . LEU B 1 30 ? 6.25 -18.672 -16.547 1 96.31 30 LEU B CA 1
ATOM 1522 C C . LEU B 1 30 ? 6.578 -18.297 -17.984 1 96.31 30 LEU B C 1
ATOM 1524 O O . LEU B 1 30 ? 6.691 -19.172 -18.844 1 96.31 30 LEU B O 1
ATOM 1528 N N . LYS B 1 31 ? 6.629 -17.016 -18.219 1 96.44 31 LYS B N 1
ATOM 1529 C CA . LYS B 1 31 ? 7.129 -16.453 -19.469 1 96.44 31 LYS B CA 1
ATOM 1530 C C . LYS B 1 31 ? 8.234 -15.43 -19.203 1 96.44 31 LYS B C 1
ATOM 1532 O O . LYS B 1 31 ? 8.125 -14.594 -18.312 1 96.44 31 LYS B O 1
ATOM 1537 N N . LYS B 1 32 ? 9.266 -15.578 -19.984 1 93.88 32 LYS B N 1
ATOM 1538 C CA . LYS B 1 32 ? 10.336 -14.586 -19.875 1 93.88 32 LYS B CA 1
ATOM 1539 C C . LYS B 1 32 ? 9.812 -13.18 -20.188 1 93.88 32 LYS B C 1
ATOM 1541 O O . LYS B 1 32 ? 9.031 -13 -21.109 1 93.88 32 LYS B O 1
ATOM 1546 N N . TYR B 1 33 ? 10.297 -12.305 -19.312 1 90.38 33 TYR B N 1
ATOM 1547 C CA . TYR B 1 33 ? 9.883 -10.93 -19.562 1 90.38 33 TYR B CA 1
ATOM 1548 C C . TYR B 1 33 ? 10.727 -10.289 -20.656 1 90.38 33 TYR B C 1
ATOM 1550 O O . TYR B 1 33 ? 11.953 -10.195 -20.531 1 90.38 33 TYR B O 1
ATOM 1558 N N . VAL B 1 34 ? 10.258 -9.828 -21.734 1 87 34 VAL B N 1
ATOM 1559 C CA . VAL B 1 34 ? 10.992 -9.32 -22.891 1 87 34 VAL B CA 1
ATOM 1560 C C . VAL B 1 34 ? 10.852 -7.797 -22.953 1 87 34 VAL B C 1
ATOM 1562 O O . VAL B 1 34 ? 11.625 -7.129 -23.641 1 87 34 VAL B O 1
ATOM 1565 N N . GLY B 1 35 ? 10.234 -7.172 -22.109 1 80.12 35 GLY B N 1
ATOM 1566 C CA . GLY B 1 35 ? 10.031 -5.734 -22.156 1 80.12 35 GLY B CA 1
ATOM 1567 C C . GLY B 1 35 ? 11.141 -4.945 -21.484 1 80.12 35 GLY B C 1
ATOM 1568 O O . GLY B 1 35 ? 12.055 -5.531 -20.906 1 80.12 35 GLY B O 1
ATOM 1569 N N . CYS B 1 36 ? 11.195 -3.641 -21.719 1 84.62 36 CYS B N 1
ATOM 1570 C CA . CYS B 1 36 ? 12.188 -2.734 -21.156 1 84.62 36 CYS B CA 1
ATOM 1571 C C . CYS B 1 36 ? 11.672 -2.082 -19.891 1 84.62 36 CYS B C 1
ATOM 1573 O O . CYS B 1 36 ? 12.352 -1.233 -19.297 1 84.62 36 CYS B O 1
ATOM 1575 N N . ASP B 1 37 ? 10.594 -2.666 -19.453 1 87.56 37 ASP B N 1
ATOM 1576 C CA . ASP B 1 37 ? 9.992 -2.068 -18.266 1 87.56 37 ASP B CA 1
ATOM 1577 C C . ASP B 1 37 ? 10.766 -2.461 -17.016 1 87.56 37 ASP B C 1
ATOM 1579 O O . ASP B 1 37 ? 11.461 -3.484 -17 1 87.56 37 ASP B O 1
ATOM 1583 N N . SER B 1 38 ? 10.828 -1.512 -16.078 1 92.94 38 SER B N 1
ATOM 1584 C CA . SER B 1 38 ? 11.375 -1.75 -14.742 1 92.94 38 SER B CA 1
ATOM 1585 C C . SER B 1 38 ? 10.375 -1.361 -13.656 1 92.94 38 SER B C 1
ATOM 1587 O O . SER B 1 38 ? 9.43 -0.615 -13.922 1 92.94 38 SER B O 1
ATOM 1589 N N . VAL B 1 39 ? 10.531 -2.01 -12.602 1 94.94 39 VAL B N 1
ATOM 1590 C CA . VAL B 1 39 ? 9.781 -1.586 -11.422 1 94.94 39 VAL B CA 1
ATOM 1591 C C . VAL B 1 39 ? 10.57 -0.517 -10.664 1 94.94 39 VAL B C 1
ATOM 1593 O O . VAL B 1 39 ? 11.75 -0.699 -10.375 1 94.94 39 VAL B O 1
ATOM 1596 N N . PHE B 1 40 ? 9.883 0.616 -10.32 1 95.5 40 PHE B N 1
ATOM 1597 C CA . PHE B 1 40 ? 10.539 1.676 -9.57 1 95.5 40 PHE B CA 1
ATOM 1598 C C . PHE B 1 40 ? 10.164 1.614 -8.094 1 95.5 40 PHE B C 1
ATOM 1600 O O . PHE B 1 40 ? 8.984 1.466 -7.762 1 95.5 40 PHE B O 1
ATOM 1607 N N . ILE B 1 41 ? 11.18 1.748 -7.301 1 95.88 41 ILE B N 1
ATOM 1608 C CA . ILE B 1 41 ? 10.906 1.651 -5.867 1 95.88 41 ILE B CA 1
ATOM 1609 C C . ILE B 1 41 ? 11.023 3.031 -5.227 1 95.88 41 ILE B C 1
ATOM 1611 O O . ILE B 1 41 ? 11.07 4.047 -5.926 1 95.88 41 ILE B O 1
ATOM 1615 N N . GLY B 1 42 ? 10.969 3.072 -3.918 1 93.75 42 GLY B N 1
ATOM 1616 C CA . GLY B 1 42 ? 10.719 4.277 -3.146 1 93.75 42 GLY B CA 1
ATOM 1617 C C . GLY B 1 42 ? 11.648 5.418 -3.504 1 93.75 42 GLY B C 1
ATOM 1618 O O . GLY B 1 42 ? 11.258 6.586 -3.461 1 93.75 42 GLY B O 1
ATOM 1619 N N . ASP B 1 43 ? 12.898 5.113 -3.83 1 94.19 43 ASP B N 1
ATOM 1620 C CA . ASP B 1 43 ? 13.875 6.168 -4.086 1 94.19 43 ASP B CA 1
ATOM 1621 C C . ASP B 1 43 ? 14.031 6.422 -5.586 1 94.19 43 ASP B C 1
ATOM 1623 O O . ASP B 1 43 ? 14.953 7.121 -6.012 1 94.19 43 ASP B O 1
ATOM 1627 N N . GLY B 1 44 ? 13.164 5.781 -6.324 1 94.69 44 GLY B N 1
ATOM 1628 C CA . GLY B 1 44 ? 13.188 5.988 -7.766 1 94.69 44 GLY B CA 1
ATOM 1629 C C . GLY B 1 44 ? 14.125 5.039 -8.492 1 94.69 44 GLY B C 1
ATOM 1630 O O . GLY B 1 44 ? 14.234 5.082 -9.719 1 94.69 44 GLY B O 1
ATOM 1631 N N . SER B 1 45 ? 14.797 4.168 -7.82 1 95.31 45 SER B N 1
ATOM 1632 C CA . SER B 1 45 ? 15.688 3.201 -8.461 1 95.31 45 SER B CA 1
ATOM 1633 C C . SER B 1 45 ? 14.891 2.135 -9.203 1 95.31 45 SER B C 1
ATOM 1635 O O . SER B 1 45 ? 13.859 1.67 -8.727 1 95.31 45 SER B O 1
ATOM 1637 N N . PRO B 1 46 ? 15.359 1.715 -10.305 1 95.56 46 PRO B N 1
ATOM 1638 C CA . PRO B 1 46 ? 14.703 0.647 -11.055 1 95.56 46 PRO B CA 1
ATOM 1639 C C . PRO B 1 46 ? 15.117 -0.747 -10.594 1 95.56 46 PRO B C 1
ATOM 1641 O O . PRO B 1 46 ? 16.281 -0.962 -10.234 1 95.56 46 PRO B O 1
ATOM 1644 N N . LEU B 1 47 ? 14.18 -1.636 -10.539 1 96.12 47 LEU B N 1
ATOM 1645 C CA . LEU B 1 47 ? 14.445 -3.059 -10.352 1 96.12 47 LEU B CA 1
ATOM 1646 C C . LEU B 1 47 ? 14.094 -3.846 -11.609 1 96.12 47 LEU B C 1
ATOM 1648 O O . LEU B 1 47 ? 13.078 -3.57 -12.258 1 96.12 47 LEU B O 1
ATOM 1652 N N . LYS B 1 48 ? 14.867 -4.816 -11.883 1 96.19 48 LYS B N 1
ATOM 1653 C CA . LYS B 1 48 ? 14.695 -5.613 -13.094 1 96.19 48 LYS B CA 1
ATOM 1654 C C . LYS B 1 48 ? 13.562 -6.621 -12.93 1 96.19 48 LYS B C 1
ATOM 1656 O O . LYS B 1 48 ? 13.422 -7.25 -11.883 1 96.19 48 LYS B O 1
ATOM 1661 N N . ILE B 1 49 ? 12.773 -6.738 -14.031 1 97.06 49 ILE B N 1
ATOM 1662 C CA . ILE B 1 49 ? 11.766 -7.785 -14.125 1 97.06 49 ILE B CA 1
ATOM 1663 C C . ILE B 1 49 ? 12.32 -8.961 -14.922 1 97.06 49 ILE B C 1
ATOM 1665 O O . ILE B 1 49 ? 12.727 -8.805 -16.078 1 97.06 49 ILE B O 1
ATOM 1669 N N . ASP B 1 50 ? 12.297 -10.094 -14.367 1 97.12 50 ASP B N 1
ATOM 1670 C CA . ASP B 1 50 ? 12.898 -11.25 -15.023 1 97.12 50 ASP B CA 1
ATOM 1671 C C . ASP B 1 50 ? 11.852 -12.062 -15.781 1 97.12 50 ASP B C 1
ATOM 1673 O O . ASP B 1 50 ? 12.133 -12.602 -16.859 1 97.12 50 ASP B O 1
ATOM 1677 N N . ALA B 1 51 ? 10.695 -12.156 -15.242 1 97.62 51 ALA B N 1
ATOM 1678 C CA . ALA B 1 51 ? 9.664 -13.023 -15.805 1 97.62 51 ALA B CA 1
ATOM 1679 C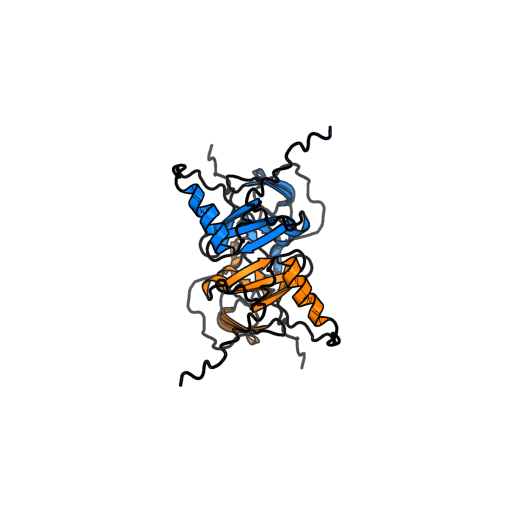 C . ALA B 1 51 ? 8.281 -12.625 -15.297 1 97.62 51 ALA B C 1
ATOM 1681 O O . ALA B 1 51 ? 8.148 -11.711 -14.477 1 97.62 51 ALA B O 1
ATOM 1682 N N . ILE B 1 52 ? 7.316 -13.18 -15.945 1 97.88 52 ILE B N 1
ATOM 1683 C CA . ILE B 1 52 ? 5.918 -13.008 -15.578 1 97.88 52 ILE B CA 1
ATOM 1684 C C . ILE B 1 52 ? 5.23 -14.367 -15.484 1 97.88 52 ILE B C 1
ATOM 1686 O O . ILE B 1 52 ? 5.492 -15.25 -16.297 1 97.88 52 ILE B O 1
ATOM 1690 N N . GLY B 1 53 ? 4.422 -14.562 -14.438 1 98.12 53 GLY B N 1
ATOM 1691 C CA . GLY B 1 53 ? 3.713 -15.82 -14.266 1 98.12 53 GLY B CA 1
ATOM 1692 C C . GLY B 1 53 ? 2.463 -15.695 -13.422 1 98.12 53 GLY B C 1
ATOM 1693 O O . GLY B 1 53 ? 1.932 -14.594 -13.25 1 98.12 53 GLY B O 1
ATOM 1694 N N . ASP B 1 54 ? 1.891 -16.859 -13.062 1 98.25 54 ASP B N 1
ATOM 1695 C CA . ASP B 1 54 ? 0.668 -16.906 -12.266 1 98.25 54 ASP B CA 1
ATOM 1696 C C . ASP B 1 54 ? 0.909 -17.625 -10.938 1 98.25 54 ASP B C 1
ATOM 1698 O O . ASP B 1 54 ? 1.867 -18.391 -10.805 1 98.25 54 ASP B O 1
ATOM 1702 N N . THR B 1 55 ? 0.061 -17.328 -9.961 1 97.19 55 THR B N 1
ATOM 1703 C CA . THR B 1 55 ? 0.14 -18.047 -8.688 1 97.19 55 THR B CA 1
ATOM 1704 C C . THR B 1 55 ? -1.224 -18.094 -8.008 1 97.19 55 THR B C 1
ATOM 1706 O O . THR B 1 55 ? -2.092 -17.266 -8.289 1 97.19 55 THR B O 1
ATOM 1709 N N . LEU B 1 56 ? -1.397 -19.078 -7.199 1 95.62 56 LEU B N 1
ATOM 1710 C CA . LEU B 1 56 ? -2.572 -19.203 -6.344 1 95.62 56 LEU B CA 1
ATOM 1711 C C . LEU B 1 56 ? -2.264 -18.734 -4.922 1 95.62 56 LEU B C 1
ATOM 1713 O O . LEU B 1 56 ? -1.299 -19.203 -4.309 1 95.62 56 LEU B O 1
ATOM 1717 N N . VAL B 1 57 ? -3.066 -17.797 -4.453 1 95.62 57 VAL B N 1
ATOM 1718 C CA . VAL B 1 57 ? -2.922 -17.359 -3.066 1 95.62 57 VAL B CA 1
ATOM 1719 C C . VAL B 1 57 ? -4.113 -17.844 -2.244 1 95.62 57 VAL B C 1
ATOM 1721 O O . VAL B 1 57 ? -5.191 -18.094 -2.787 1 95.62 57 VAL B O 1
ATOM 1724 N N . SER B 1 58 ? -3.83 -17.953 -0.911 1 94 58 SER B N 1
ATOM 1725 C CA . SER B 1 58 ? -4.867 -18.516 -0.06 1 94 58 SER B CA 1
ATOM 1726 C C . SER B 1 58 ? -4.832 -17.922 1.339 1 94 58 SER B C 1
ATOM 1728 O O . SER B 1 58 ? -3.76 -17.578 1.85 1 94 58 SER B O 1
ATOM 1730 N N . ASP B 1 59 ? -6.043 -17.797 1.914 1 92.94 59 ASP B N 1
ATOM 1731 C CA . ASP B 1 59 ? -6.113 -17.406 3.318 1 92.94 59 ASP B CA 1
ATOM 1732 C C . ASP B 1 59 ? -6.363 -18.609 4.211 1 92.94 59 ASP B C 1
ATOM 1734 O O . ASP B 1 59 ? -6.66 -18.469 5.398 1 92.94 59 ASP B O 1
ATOM 1738 N N . GLY B 1 60 ? -6.223 -19.828 3.717 1 88.5 60 GLY B N 1
ATOM 1739 C CA . GLY B 1 60 ? -6.5 -21.062 4.434 1 88.5 60 GLY B CA 1
ATOM 1740 C C . GLY B 1 60 ? -7.855 -21.656 4.105 1 88.5 60 GLY B C 1
ATOM 1741 O O . GLY B 1 60 ? -8.023 -22.875 4.117 1 88.5 60 GLY B O 1
ATOM 1742 N N . LYS B 1 61 ? -8.797 -20.844 3.859 1 88.56 61 LYS B N 1
ATOM 1743 C CA . LYS B 1 61 ? -10.156 -21.281 3.545 1 88.56 61 LYS B CA 1
ATOM 1744 C C . LYS B 1 61 ? -10.469 -21.094 2.064 1 88.56 61 LYS B C 1
ATOM 1746 O O . LYS B 1 61 ? -11.008 -21.984 1.415 1 88.56 61 LYS B O 1
ATOM 1751 N N . ASN B 1 62 ? -10.117 -19.953 1.579 1 92.38 62 ASN B N 1
ATOM 1752 C CA . ASN B 1 62 ? -10.375 -19.594 0.189 1 92.38 62 ASN B CA 1
ATOM 1753 C C . ASN B 1 62 ? -9.078 -19.422 -0.599 1 92.38 62 ASN B C 1
ATOM 1755 O O . ASN B 1 62 ? -8.016 -19.188 -0.017 1 92.38 62 ASN B O 1
ATOM 1759 N N . GLU B 1 63 ? -9.25 -19.625 -1.932 1 93.56 63 GLU B N 1
ATOM 1760 C CA . GLU B 1 63 ? -8.125 -19.438 -2.846 1 93.56 63 GLU B CA 1
ATOM 1761 C C . GLU B 1 63 ? -8.469 -18.453 -3.957 1 93.56 63 GLU B C 1
ATOM 1763 O O . GLU B 1 63 ? -9.641 -18.328 -4.336 1 93.56 63 GLU B O 1
ATOM 1768 N N . LEU B 1 64 ? -7.441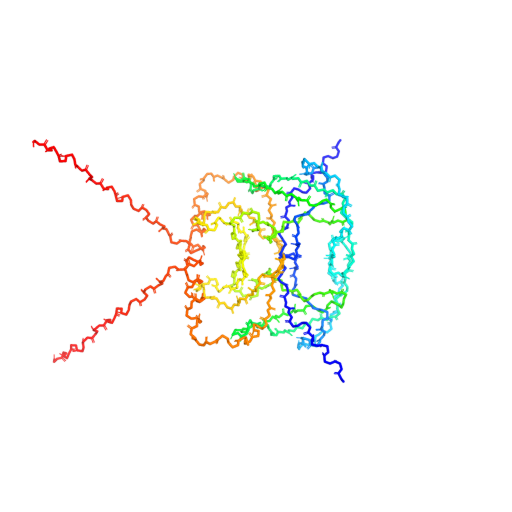 -17.797 -4.398 1 95 64 LEU B N 1
ATOM 1769 C CA . LEU B 1 64 ? -7.594 -16.828 -5.48 1 95 64 LEU B CA 1
ATOM 1770 C C . LEU B 1 64 ? -6.398 -16.875 -6.426 1 95 64 LEU B C 1
ATOM 1772 O O . LEU B 1 64 ? -5.25 -16.875 -5.98 1 95 64 LEU B O 1
ATOM 1776 N N . MET B 1 65 ? -6.699 -16.938 -7.734 1 96.44 65 MET B N 1
ATOM 1777 C CA . MET B 1 65 ? -5.645 -16.938 -8.742 1 96.44 65 MET B CA 1
ATOM 1778 C C . MET B 1 65 ? -5.176 -15.508 -9.039 1 96.44 65 MET B C 1
ATOM 1780 O O . MET B 1 65 ? -5.988 -14.641 -9.352 1 96.44 65 MET B O 1
ATOM 1784 N N . LEU B 1 66 ? -3.887 -15.312 -8.883 1 97.25 66 LEU B N 1
ATOM 1785 C CA . LEU B 1 66 ? -3.264 -14.078 -9.352 1 97.25 66 LEU B CA 1
ATOM 1786 C C . LEU B 1 66 ? -2.602 -14.281 -10.703 1 97.25 66 LEU B C 1
ATOM 1788 O O . LEU B 1 66 ? -1.772 -15.172 -10.867 1 97.25 66 LEU B O 1
ATOM 1792 N N . ARG B 1 67 ? -2.943 -13.445 -11.562 1 97.56 67 ARG B N 1
ATOM 1793 C CA . ARG B 1 67 ? -2.355 -13.516 -12.898 1 97.56 67 ARG B CA 1
ATOM 1794 C C . ARG B 1 67 ? -1.334 -12.406 -13.102 1 97.56 67 ARG B C 1
ATOM 1796 O O . ARG B 1 67 ? -1.413 -11.359 -12.461 1 97.56 67 ARG B O 1
ATOM 1803 N N . ASP B 1 68 ? -0.361 -12.641 -13.992 1 97.25 68 ASP B N 1
ATOM 1804 C CA . ASP B 1 68 ? 0.62 -11.648 -14.414 1 97.25 68 ASP B CA 1
ATOM 1805 C C . ASP B 1 68 ? 1.409 -11.109 -13.227 1 97.25 68 ASP B C 1
ATOM 1807 O O . ASP B 1 68 ? 1.536 -9.898 -13.055 1 97.25 68 ASP B O 1
ATOM 1811 N N . VAL B 1 69 ? 1.802 -12.07 -12.461 1 98.25 69 VAL B N 1
ATOM 1812 C CA . VAL B 1 69 ? 2.684 -11.75 -11.344 1 98.25 69 VAL B CA 1
ATOM 1813 C C . VAL B 1 69 ? 4.109 -11.555 -11.852 1 98.25 69 VAL B C 1
ATOM 1815 O O . VAL B 1 69 ? 4.645 -12.414 -12.562 1 98.25 69 VAL B O 1
ATOM 1818 N N . LEU B 1 70 ? 4.711 -10.445 -11.523 1 98.12 70 LEU B N 1
ATOM 1819 C CA . LEU B 1 70 ? 6.066 -10.164 -11.984 1 98.12 70 LEU B CA 1
ATOM 1820 C C . LEU B 1 70 ? 7.098 -10.836 -11.086 1 98.12 70 LEU B C 1
ATOM 1822 O O . LEU B 1 70 ? 6.965 -10.828 -9.867 1 98.12 70 LEU B O 1
ATOM 1826 N N . LEU B 1 71 ? 8.039 -11.422 -11.719 1 98.12 71 LEU B N 1
ATOM 1827 C CA . LEU B 1 71 ? 9.219 -11.906 -11.016 1 98.12 71 LEU B CA 1
ATOM 1828 C C . LEU B 1 71 ? 10.289 -10.82 -10.938 1 98.12 71 LEU B C 1
ATOM 1830 O O . LEU B 1 71 ? 10.898 -10.469 -11.953 1 98.12 71 LEU B O 1
ATOM 1834 N N . VAL B 1 72 ? 10.5 -10.305 -9.75 1 97.94 72 VAL B N 1
ATOM 1835 C CA . VAL B 1 72 ? 11.477 -9.258 -9.469 1 97.94 72 VAL B CA 1
ATOM 1836 C C . VAL B 1 72 ? 12.453 -9.734 -8.406 1 97.94 72 VAL B C 1
ATOM 1838 O O . VAL B 1 72 ? 12.211 -9.562 -7.207 1 97.94 72 VAL B O 1
ATOM 1841 N N . PRO B 1 73 ? 13.594 -10.188 -8.758 1 96.88 73 PRO B N 1
ATOM 1842 C CA . PRO B 1 73 ? 14.484 -10.93 -7.859 1 96.88 73 PRO B CA 1
ATOM 1843 C C . PRO B 1 73 ? 15.016 -10.07 -6.719 1 96.88 73 PRO B C 1
ATOM 1845 O O . PRO B 1 73 ? 15.344 -10.586 -5.648 1 96.88 73 PRO B O 1
ATOM 1848 N N . GLN B 1 74 ? 15.078 -8.805 -6.832 1 97 74 GLN B N 1
ATOM 1849 C CA . GLN B 1 74 ? 15.695 -7.938 -5.836 1 97 74 GLN B CA 1
ATOM 1850 C C . GLN B 1 74 ? 14.719 -7.602 -4.719 1 97 74 GLN B C 1
ATOM 1852 O O . GLN B 1 74 ? 15.102 -7.023 -3.699 1 97 74 GLN B O 1
ATOM 1857 N N . LEU B 1 75 ? 13.469 -7.984 -4.875 1 96.06 75 LEU B N 1
ATOM 1858 C CA . LEU B 1 75 ? 12.469 -7.672 -3.863 1 96.06 75 LEU B CA 1
ATOM 1859 C C . LEU B 1 75 ? 12.703 -8.484 -2.594 1 96.06 75 LEU B C 1
ATOM 1861 O O . LEU B 1 75 ? 13.148 -9.633 -2.66 1 96.06 75 LEU B O 1
ATOM 1865 N N . THR B 1 76 ? 12.266 -7.871 -1.445 1 95.06 76 THR B N 1
ATOM 1866 C CA . THR B 1 76 ? 12.469 -8.547 -0.171 1 95.06 76 THR B CA 1
ATOM 1867 C C . THR B 1 76 ? 11.18 -9.203 0.304 1 95.06 76 THR B C 1
ATOM 1869 O O . THR B 1 76 ? 11.195 -10.023 1.226 1 95.06 76 THR B O 1
ATOM 1872 N N . ARG B 1 77 ? 10.023 -8.859 -0.292 1 95.12 77 ARG B N 1
ATOM 1873 C CA . ARG B 1 77 ? 8.727 -9.414 0.084 1 95.12 77 ARG B CA 1
ATOM 1874 C C . ARG B 1 77 ? 7.871 -9.695 -1.147 1 95.12 77 ARG B C 1
ATOM 1876 O O . ARG B 1 77 ? 8.07 -9.086 -2.199 1 95.12 77 ARG B O 1
ATOM 1883 N N . ASN B 1 78 ? 7 -10.75 -0.999 1 97.44 78 ASN B N 1
ATOM 1884 C CA . ASN B 1 78 ? 5.934 -10.883 -1.986 1 97.44 78 ASN B CA 1
ATOM 1885 C C . ASN B 1 78 ? 4.883 -9.781 -1.823 1 97.44 78 ASN B C 1
ATOM 1887 O O . ASN B 1 78 ? 4.375 -9.562 -0.724 1 97.44 78 ASN B O 1
ATOM 1891 N N . LEU B 1 79 ? 4.586 -9.102 -2.93 1 98.19 79 LEU B N 1
ATOM 1892 C CA . LEU B 1 79 ? 3.666 -7.969 -2.859 1 98.19 79 LEU B CA 1
ATOM 1893 C C . LEU B 1 79 ? 2.344 -8.297 -3.543 1 98.19 79 LEU B C 1
ATOM 1895 O O . LEU B 1 79 ? 2.328 -8.758 -4.688 1 98.19 79 LEU B O 1
ATOM 1899 N N . LEU B 1 80 ? 1.267 -8.164 -2.816 1 98.38 80 LEU B N 1
ATOM 1900 C CA . LEU B 1 80 ? -0.088 -8.227 -3.354 1 98.38 80 LEU B CA 1
ATOM 1901 C C . LEU B 1 80 ? -0.59 -6.836 -3.723 1 98.38 80 LEU B C 1
ATOM 1903 O O . LEU B 1 80 ? -0.901 -6.027 -2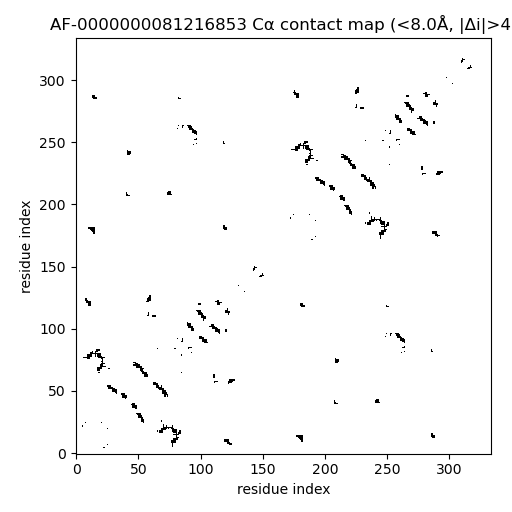.844 1 98.38 80 LEU B O 1
ATOM 1907 N N . SER B 1 81 ? -0.631 -6.59 -4.988 1 98.62 81 SER B N 1
ATOM 1908 C CA . SER B 1 81 ? -1.062 -5.289 -5.484 1 98.62 81 SER B CA 1
ATOM 1909 C C . SER B 1 81 ? -2.576 -5.137 -5.402 1 98.62 81 SER B C 1
ATOM 1911 O O . SER B 1 81 ? -3.314 -5.863 -6.07 1 98.62 81 SER B O 1
ATOM 1913 N N . ILE B 1 82 ? -3.01 -4.117 -4.672 1 98.25 82 ILE B N 1
ATOM 1914 C CA . ILE B 1 82 ? -4.438 -3.891 -4.488 1 98.25 82 ILE B CA 1
ATOM 1915 C C . ILE B 1 82 ? -5.055 -3.395 -5.793 1 98.25 82 ILE B C 1
ATOM 1917 O O . ILE B 1 82 ? -6.141 -3.834 -6.184 1 98.25 82 ILE B O 1
ATOM 1921 N N . SER B 1 83 ? -4.367 -2.533 -6.484 1 97.62 83 SER B N 1
ATOM 1922 C CA . SER B 1 83 ? -4.898 -2.016 -7.742 1 97.62 83 SER B CA 1
ATOM 1923 C C . SER B 1 83 ? -5.023 -3.119 -8.789 1 97.62 83 SER B C 1
ATOM 1925 O O . SER B 1 83 ? -6.02 -3.186 -9.508 1 97.62 83 SER B O 1
ATOM 1927 N N . GLN B 1 84 ? -4.031 -4.004 -8.867 1 98.06 84 GLN B N 1
ATOM 1928 C CA . GLN B 1 84 ? -4.113 -5.094 -9.836 1 98.06 84 GLN B CA 1
ATOM 1929 C C . GLN B 1 84 ? -5.223 -6.074 -9.469 1 98.06 84 GLN B C 1
ATOM 1931 O O . GLN B 1 84 ? -5.949 -6.551 -10.344 1 98.06 84 GLN B O 1
ATOM 1936 N N . LEU B 1 85 ? -5.336 -6.363 -8.227 1 97.44 85 LEU B N 1
ATOM 1937 C CA . LEU B 1 85 ? -6.379 -7.262 -7.742 1 97.44 85 LEU B CA 1
ATOM 1938 C C . LEU B 1 85 ? -7.758 -6.758 -8.156 1 97.44 85 LEU B C 1
ATOM 1940 O O . LEU B 1 85 ? -8.578 -7.523 -8.656 1 97.44 85 LEU B O 1
ATOM 1944 N N . ILE B 1 86 ? -7.977 -5.52 -7.973 1 96.19 86 ILE B N 1
ATOM 1945 C CA . ILE B 1 86 ? -9.273 -4.891 -8.219 1 96.19 86 ILE B CA 1
ATOM 1946 C C . ILE B 1 86 ? -9.516 -4.785 -9.727 1 96.19 86 ILE B C 1
ATOM 1948 O O . ILE B 1 86 ? -10.656 -4.828 -10.18 1 96.19 86 ILE B O 1
ATOM 1952 N N . THR B 1 87 ? -8.461 -4.633 -10.477 1 94.56 87 THR B N 1
ATOM 1953 C CA . THR B 1 87 ? -8.57 -4.543 -11.93 1 94.56 87 THR B CA 1
ATOM 1954 C C . THR B 1 87 ? -8.898 -5.906 -12.531 1 94.56 87 THR B C 1
ATOM 1956 O O . THR B 1 87 ? -9.648 -5.996 -13.508 1 94.56 87 THR B O 1
ATOM 1959 N N . GLN B 1 88 ? -8.336 -6.918 -12.023 1 90.88 88 GLN B N 1
ATOM 1960 C CA . GLN B 1 88 ? -8.516 -8.273 -12.547 1 90.88 88 GLN B CA 1
ATOM 1961 C C . GLN B 1 88 ? -9.953 -8.75 -12.352 1 90.88 88 GLN B C 1
ATOM 1963 O O . GLN B 1 88 ? -10.523 -9.391 -13.234 1 90.88 88 GLN B O 1
ATOM 1968 N N . ASP B 1 89 ? -10.531 -8.477 -11.219 1 90.69 89 ASP B N 1
ATOM 1969 C CA . ASP B 1 89 ? -11.875 -8.906 -10.859 1 90.69 89 ASP B CA 1
ATOM 1970 C C . ASP B 1 89 ? -12.641 -7.793 -10.141 1 90.69 89 ASP B C 1
ATOM 1972 O O . ASP B 1 89 ? -12.031 -6.848 -9.633 1 90.69 89 ASP B O 1
ATOM 1976 N N . PRO B 1 90 ? -13.961 -7.848 -10.188 1 94.06 90 PRO B N 1
ATOM 1977 C CA . PRO B 1 90 ? -14.766 -6.812 -9.531 1 94.06 90 PRO B CA 1
ATOM 1978 C C . PRO B 1 90 ? -14.742 -6.93 -8.008 1 94.06 90 PRO B C 1
ATOM 1980 O O . PRO B 1 90 ? -15.758 -7.289 -7.402 1 94.06 90 PRO B O 1
ATOM 1983 N N . PHE B 1 91 ? -13.602 -6.52 -7.477 1 95.62 91 PHE B N 1
ATOM 1984 C CA . PHE B 1 91 ? -13.391 -6.625 -6.039 1 95.62 91 PHE B CA 1
ATOM 1985 C C . PHE B 1 91 ? -13.297 -5.242 -5.402 1 95.62 91 PHE B C 1
ATOM 1987 O O . PHE B 1 91 ? -12.992 -4.262 -6.082 1 95.62 91 PHE B O 1
ATOM 1994 N N . ASN B 1 92 ? -13.68 -5.172 -4.176 1 96.06 92 ASN B N 1
ATOM 1995 C CA . ASN B 1 92 ? -13.312 -4.109 -3.248 1 96.06 92 ASN B CA 1
ATOM 1996 C C . ASN B 1 92 ? -12.438 -4.633 -2.113 1 96.06 92 ASN B C 1
ATOM 1998 O O . ASN B 1 92 ? -12.547 -5.801 -1.73 1 96.06 92 ASN B O 1
ATOM 2002 N N . CYS B 1 93 ? -11.586 -3.783 -1.632 1 98 93 CYS B N 1
ATOM 2003 C CA . CYS B 1 93 ? -10.727 -4.168 -0.52 1 98 93 CYS B CA 1
ATOM 2004 C C . CYS B 1 93 ? -10.906 -3.229 0.666 1 98 93 CYS B C 1
ATOM 2006 O O . CYS B 1 93 ? -11 -2.014 0.492 1 98 93 CYS B O 1
ATOM 2008 N N . GLU B 1 94 ? -10.977 -3.822 1.796 1 97.38 94 GLU B N 1
ATOM 2009 C CA . GLU B 1 94 ? -11.141 -3.043 3.02 1 97.38 94 GLU B CA 1
ATOM 2010 C C . GLU B 1 94 ? -10.039 -3.352 4.023 1 97.38 94 GLU B C 1
ATOM 2012 O O . GLU B 1 94 ? -9.656 -4.512 4.203 1 97.38 94 GLU B O 1
ATOM 2017 N N . PHE B 1 95 ? -9.562 -2.291 4.684 1 97.75 95 PHE B N 1
ATOM 2018 C CA . PHE B 1 95 ? -8.531 -2.395 5.711 1 97.75 95 PHE B CA 1
ATOM 2019 C C . PHE B 1 95 ? -9.055 -1.881 7.051 1 97.75 95 PHE B C 1
ATOM 2021 O O . PHE B 1 95 ? -9.586 -0.774 7.129 1 97.75 95 PHE B O 1
ATOM 2028 N N . THR B 1 96 ? -8.891 -2.721 8.078 1 96.44 96 THR B N 1
ATOM 2029 C CA . THR B 1 96 ? -9.266 -2.355 9.438 1 96.44 96 THR B CA 1
ATOM 2030 C C . THR B 1 96 ? -8.055 -2.43 10.367 1 96.44 96 THR B C 1
ATOM 2032 O O . THR B 1 96 ? -6.93 -2.639 9.914 1 96.44 96 THR B O 1
ATOM 2035 N N . ASN B 1 97 ? -8.344 -2.18 11.641 1 95.62 97 ASN B N 1
ATOM 2036 C CA . ASN B 1 97 ? -7.254 -2.215 12.609 1 95.62 97 ASN B CA 1
ATOM 2037 C C . ASN B 1 97 ? -6.746 -3.637 12.828 1 95.62 97 ASN B C 1
ATOM 2039 O O . ASN B 1 97 ? -5.672 -3.838 13.391 1 95.62 97 ASN B O 1
ATOM 2043 N N . GLU B 1 98 ? -7.422 -4.645 12.25 1 94.5 98 GLU B N 1
ATOM 2044 C CA . GLU B 1 98 ? -7.055 -6.027 12.539 1 94.5 98 GLU B CA 1
ATOM 2045 C C . GLU B 1 98 ? -6.742 -6.801 11.266 1 94.5 98 GLU B C 1
ATOM 2047 O O . GLU B 1 98 ? -5.863 -7.664 11.258 1 94.5 98 GLU B O 1
ATOM 2052 N N . LEU B 1 99 ? -7.461 -6.488 10.25 1 96.06 99 LEU B N 1
ATOM 2053 C CA . LEU B 1 99 ? -7.367 -7.34 9.07 1 96.06 99 LEU B CA 1
ATOM 2054 C C . LEU B 1 99 ? -7.625 -6.539 7.797 1 96.06 99 LEU B C 1
ATOM 2056 O O . LEU B 1 99 ? -8.016 -5.371 7.863 1 96.06 99 LEU B O 1
ATOM 2060 N N . PHE B 1 100 ? -7.34 -7.125 6.691 1 97.25 100 PHE B N 1
ATOM 2061 C CA . PHE B 1 100 ? -7.883 -6.684 5.414 1 97.25 100 PHE B CA 1
ATOM 2062 C C . PHE B 1 100 ? -8.742 -7.777 4.785 1 97.25 100 PHE B C 1
ATOM 2064 O O . PHE B 1 100 ? -8.547 -8.961 5.062 1 97.25 100 PHE B O 1
ATOM 2071 N N . CYS B 1 101 ? -9.648 -7.348 3.947 1 96.5 101 CYS B N 1
ATOM 2072 C CA . CYS B 1 101 ? -10.484 -8.32 3.258 1 96.5 101 CYS B CA 1
ATOM 2073 C C . CYS B 1 101 ? -10.727 -7.91 1.811 1 96.5 101 CYS B C 1
ATOM 2075 O O . CYS B 1 101 ? -10.789 -6.719 1.503 1 96.5 101 CYS B O 1
ATOM 2077 N N . VAL B 1 102 ? -10.797 -8.867 1.026 1 96.94 102 VAL B N 1
ATOM 2078 C CA . VAL B 1 102 ? -11.203 -8.742 -0.37 1 96.94 102 VAL B CA 1
ATOM 2079 C C . VAL B 1 102 ? -12.648 -9.203 -0.532 1 96.94 102 VAL B C 1
ATOM 2081 O O . VAL B 1 102 ? -13 -10.32 -0.149 1 96.94 102 VAL B O 1
ATOM 2084 N N . LYS B 1 103 ? -13.414 -8.312 -1.116 1 95.31 103 LYS B N 1
ATOM 2085 C CA . LYS B 1 103 ? -14.836 -8.609 -1.284 1 95.31 103 LYS B CA 1
ATOM 2086 C C . LYS B 1 103 ? -15.25 -8.492 -2.748 1 95.31 103 LYS B C 1
ATOM 2088 O O . LYS B 1 103 ? -14.766 -7.613 -3.469 1 95.31 103 LYS B O 1
ATOM 2093 N N . GLU B 1 104 ? -16.172 -9.406 -3.094 1 94.5 104 GLU B N 1
ATOM 2094 C CA . GLU B 1 104 ? -16.812 -9.234 -4.395 1 94.5 104 GLU B CA 1
ATOM 2095 C C . GLU B 1 104 ? -17.719 -7.996 -4.41 1 94.5 104 GLU B C 1
ATOM 2097 O O . GLU B 1 104 ? -18.562 -7.832 -3.541 1 94.5 104 GLU B O 1
ATOM 2102 N N . ARG B 1 105 ? -17.5 -7.191 -5.406 1 91.31 105 ARG B N 1
ATOM 2103 C CA . ARG B 1 105 ? -18.172 -5.891 -5.434 1 91.31 105 ARG B CA 1
ATOM 2104 C C . ARG B 1 105 ? -19.688 -6.047 -5.496 1 91.31 105 ARG B C 1
ATOM 2106 O O . ARG B 1 105 ? -20.422 -5.336 -4.809 1 91.31 105 ARG B O 1
ATOM 2113 N N . ALA B 1 106 ? -20.188 -7 -6.273 1 89.06 106 ALA B N 1
ATOM 2114 C CA . ALA B 1 106 ? -21.609 -7.148 -6.539 1 89.06 106 ALA B CA 1
ATOM 2115 C C . ALA B 1 106 ? -22.328 -7.809 -5.363 1 89.06 106 ALA B C 1
ATOM 2117 O O . ALA B 1 106 ? -23.453 -7.434 -5.016 1 89.06 106 ALA B O 1
ATOM 2118 N N . THR B 1 107 ? -21.719 -8.719 -4.66 1 89.75 107 THR B N 1
ATOM 2119 C CA . THR B 1 107 ? -22.406 -9.555 -3.68 1 89.75 107 THR B CA 1
ATOM 2120 C C . THR B 1 107 ? -21.906 -9.25 -2.268 1 89.75 107 THR B C 1
ATOM 2122 O O . THR B 1 107 ? -22.516 -9.68 -1.285 1 89.75 107 THR B O 1
ATOM 2125 N N . TRP B 1 108 ? -20.797 -8.578 -2.168 1 88.44 108 TRP B N 1
ATOM 2126 C CA . TRP B 1 108 ? -20.172 -8.234 -0.894 1 88.44 108 TRP B CA 1
ATOM 2127 C C . TRP B 1 108 ? -19.672 -9.484 -0.185 1 88.44 108 TRP B C 1
ATOM 2129 O O . TRP B 1 108 ? -19.312 -9.438 0.995 1 88.44 108 TRP B O 1
ATOM 2139 N N . GLN B 1 109 ? -19.688 -10.539 -0.937 1 91.62 109 GLN B N 1
ATOM 2140 C CA . GLN B 1 109 ? -19.125 -11.766 -0.381 1 91.62 109 GLN B CA 1
ATOM 2141 C C . GLN B 1 109 ? -17.625 -11.625 -0.156 1 91.62 109 GLN B C 1
ATOM 2143 O O . GLN B 1 109 ? -16.906 -11.133 -1.026 1 91.62 109 GLN B O 1
ATOM 2148 N N . ILE B 1 110 ? -17.156 -12.094 1.035 1 92.62 110 ILE B N 1
ATOM 2149 C CA . ILE B 1 110 ? -15.734 -12.055 1.36 1 92.62 110 ILE B CA 1
ATOM 2150 C C . ILE B 1 110 ? -15.008 -13.188 0.632 1 92.62 110 ILE B C 1
ATOM 2152 O O . ILE B 1 110 ? -15.391 -14.352 0.747 1 92.62 110 ILE B O 1
ATOM 2156 N N . LEU B 1 111 ? -14.008 -12.82 -0.048 1 94.12 111 LEU B N 1
ATOM 2157 C CA . LEU B 1 111 ? -13.281 -13.797 -0.86 1 94.12 111 LEU B CA 1
ATOM 2158 C C . LEU B 1 111 ? -11.953 -14.164 -0.209 1 94.12 111 LEU B C 1
ATOM 2160 O O . LEU B 1 111 ? -11.5 -15.305 -0.315 1 94.12 111 LEU B O 1
ATOM 2164 N N . LEU B 1 112 ? -11.281 -13.211 0.384 1 95.12 112 LEU B N 1
ATOM 2165 C CA . LEU B 1 112 ? -10 -13.391 1.052 1 95.12 112 LEU B CA 1
ATOM 2166 C C . LEU B 1 112 ? -9.898 -12.508 2.293 1 95.12 112 LEU B C 1
ATOM 2168 O O . LEU B 1 112 ? -10.383 -11.375 2.293 1 95.12 112 LEU B O 1
ATOM 2172 N N . VAL B 1 113 ? -9.242 -13.094 3.283 1 95.44 113 VAL B N 1
ATOM 2173 C CA . VAL B 1 113 ? -8.977 -12.328 4.496 1 95.44 113 VAL B CA 1
ATOM 2174 C C . VAL B 1 113 ? -7.508 -12.477 4.887 1 95.44 113 VAL B C 1
ATOM 2176 O O . VAL B 1 113 ? -6.969 -13.586 4.887 1 95.44 113 VAL B O 1
ATOM 2179 N N . GLY B 1 114 ? -6.863 -11.406 5.09 1 96.44 114 GLY B N 1
ATOM 2180 C CA . GLY B 1 114 ? -5.531 -11.375 5.668 1 96.44 114 GLY B CA 1
ATOM 2181 C C . GLY B 1 114 ? -5.477 -10.648 7.004 1 96.44 114 GLY B C 1
ATOM 2182 O O . GLY B 1 114 ? -6.453 -10.023 7.414 1 96.44 114 GLY B O 1
ATOM 2183 N N . GLN B 1 115 ? -4.344 -10.766 7.656 1 95.69 115 GLN B N 1
ATOM 2184 C CA . GLN B 1 115 ? -4.223 -10.203 9 1 95.69 115 GLN B CA 1
ATOM 2185 C C . GLN B 1 115 ? -3.227 -9.047 9.023 1 95.69 115 GLN B C 1
ATOM 2187 O O . GLN B 1 115 ? -2.252 -9.047 8.266 1 95.69 115 GLN B O 1
ATOM 2192 N N . ARG B 1 116 ? -3.564 -8.109 9.891 1 96.06 116 ARG B N 1
ATOM 2193 C CA . ARG B 1 116 ? -2.566 -7.082 10.18 1 96.06 116 ARG B CA 1
ATOM 2194 C C . ARG B 1 116 ? -1.478 -7.625 11.102 1 96.06 116 ARG B C 1
ATOM 2196 O O . ARG B 1 116 ? -1.773 -8.195 12.156 1 96.06 116 ARG B O 1
ATOM 2203 N N . LYS B 1 117 ? -0.289 -7.578 10.719 1 95 117 LYS B N 1
ATOM 2204 C CA . LYS B 1 117 ? 0.897 -7.895 11.508 1 95 117 LYS B CA 1
ATOM 2205 C C . LYS B 1 117 ? 1.812 -6.68 11.633 1 95 117 LYS B C 1
ATOM 2207 O O . LYS B 1 117 ? 2.566 -6.363 10.711 1 95 117 LYS B O 1
ATOM 2212 N N . GLY B 1 118 ? 1.768 -6.043 12.82 1 94.75 118 GLY B N 1
ATOM 2213 C CA . GLY B 1 118 ? 2.438 -4.758 12.945 1 94.75 118 GLY B CA 1
ATOM 2214 C C . GLY B 1 118 ? 1.828 -3.68 12.07 1 94.75 118 GLY B C 1
ATOM 2215 O O . GLY B 1 118 ? 0.639 -3.377 12.18 1 94.75 118 GLY B O 1
ATOM 2216 N N . ASP B 1 119 ? 2.693 -3.188 11.148 1 95.88 119 ASP B N 1
ATOM 2217 C CA . ASP B 1 119 ? 2.227 -2.1 10.297 1 95.88 119 ASP B CA 1
ATOM 2218 C C . ASP B 1 119 ? 1.891 -2.605 8.898 1 95.88 119 ASP B C 1
ATOM 2220 O O . ASP B 1 119 ? 1.651 -1.812 7.984 1 95.88 119 ASP B O 1
ATOM 2224 N N . LEU B 1 120 ? 1.872 -3.959 8.797 1 97.12 120 LEU B N 1
ATOM 2225 C CA . LEU B 1 120 ? 1.654 -4.547 7.477 1 97.12 120 LEU B CA 1
ATOM 2226 C C . LEU B 1 120 ? 0.419 -5.441 7.48 1 97.12 120 LEU B C 1
ATOM 2228 O O . LEU B 1 120 ? 0.003 -5.93 8.531 1 97.12 120 LEU B O 1
ATOM 2232 N N . TYR B 1 121 ? -0.183 -5.566 6.371 1 97.56 121 TYR B N 1
ATOM 2233 C CA . TYR B 1 121 ? -1.279 -6.508 6.156 1 97.56 121 TYR B CA 1
ATOM 2234 C C . TYR B 1 121 ? -0.825 -7.691 5.312 1 97.56 121 TYR B C 1
ATOM 2236 O O . TYR B 1 121 ? -0.39 -7.516 4.172 1 97.56 121 TYR B O 1
ATOM 2244 N N . VAL B 1 122 ? -1.003 -8.852 5.898 1 97.12 122 VAL B N 1
ATOM 2245 C CA . VAL B 1 122 ? -0.363 -10.023 5.301 1 97.12 122 VAL B CA 1
ATOM 2246 C C . VAL B 1 122 ? -1.405 -11.109 5.047 1 97.12 122 VAL B C 1
ATOM 2248 O O . VAL B 1 122 ? -2.27 -11.359 5.891 1 97.12 122 VAL B O 1
ATOM 2251 N N . LEU B 1 123 ? -1.328 -11.656 3.859 1 96.75 123 LEU B N 1
ATOM 2252 C CA . LEU B 1 123 ? -2.105 -12.836 3.496 1 96.75 123 LEU B CA 1
ATOM 2253 C C . LEU B 1 123 ? -1.282 -14.102 3.682 1 96.75 123 LEU B C 1
ATOM 2255 O O . LEU B 1 123 ? -0.216 -14.25 3.08 1 96.75 123 LEU B O 1
ATOM 2259 N N . SER B 1 124 ? -1.689 -14.891 4.582 1 88.81 124 SER B N 1
ATOM 2260 C CA . SER B 1 124 ? -1.029 -16.172 4.832 1 88.81 124 SER B CA 1
ATOM 2261 C C . SER B 1 124 ? -2.047 -17.266 5.102 1 88.81 124 SER B C 1
ATOM 2263 O O . SER B 1 124 ? -3.189 -16.984 5.469 1 88.81 124 SER B O 1
ATOM 2265 N N . LYS B 1 125 ? -1.571 -18.453 4.773 1 75.81 125 LYS B N 1
ATOM 2266 C CA . LYS B 1 125 ? -2.424 -19.578 5.121 1 75.81 125 LYS B CA 1
ATOM 2267 C C . LYS B 1 125 ? -2.582 -19.703 6.637 1 75.81 125 LYS B C 1
ATOM 2269 O O . LYS B 1 125 ? -1.599 -19.625 7.375 1 75.81 125 LYS B O 1
ATOM 2274 N N . MET B 1 126 ? -3.729 -19.094 7.125 1 55.78 126 MET B N 1
ATOM 2275 C CA . MET B 1 126 ? -3.953 -19.25 8.555 1 55.78 126 MET B CA 1
ATOM 2276 C C . MET B 1 126 ? -3.66 -20.688 9 1 55.78 126 MET B C 1
ATOM 2278 O O . MET B 1 126 ? -4.082 -21.641 8.344 1 55.78 126 MET B O 1
ATOM 2282 N N . LYS B 1 127 ? -2.398 -20.891 9.523 1 51.34 127 LYS B N 1
ATOM 2283 C CA . LYS B 1 127 ? -2.225 -22.203 10.117 1 51.34 127 LYS B CA 1
ATOM 2284 C C . LYS B 1 127 ? -3.486 -22.656 10.844 1 51.34 127 LYS B C 1
ATOM 2286 O O . LYS B 1 127 ? -4.18 -21.844 11.461 1 51.34 127 LYS B O 1
ATOM 2291 N N . ASP B 1 128 ? -4.051 -23.703 10.445 1 42.25 128 ASP B N 1
ATOM 2292 C CA . ASP B 1 128 ? -5.043 -24.406 11.258 1 42.25 128 ASP B CA 1
ATOM 2293 C C . ASP B 1 128 ? -4.734 -24.266 12.75 1 42.25 128 ASP B C 1
ATOM 2295 O O . ASP B 1 128 ? -3.805 -24.906 13.25 1 42.25 128 ASP B O 1
ATOM 2299 N N . ALA B 1 129 ? -4.5 -23.25 13.305 1 36.28 129 ALA B N 1
ATOM 2300 C CA . ALA B 1 129 ? -4.645 -23.5 14.734 1 36.28 129 ALA B CA 1
ATOM 2301 C C . ALA B 1 129 ? -5.844 -24.391 15.023 1 36.28 129 ALA B C 1
ATOM 2303 O O . ALA B 1 129 ? -6.852 -24.344 14.312 1 36.28 129 ALA B O 1
ATOM 2304 N N . ASN B 1 130 ? -5.664 -25.531 15.664 1 34.56 130 ASN B N 1
ATOM 2305 C CA . ASN B 1 130 ? -6.762 -26.219 16.344 1 34.56 130 ASN B CA 1
ATOM 2306 C C . ASN B 1 130 ? -7.812 -25.219 16.844 1 34.56 130 ASN B C 1
ATOM 2308 O O . ASN B 1 130 ? -7.75 -24.766 17.984 1 34.56 130 ASN B O 1
ATOM 2312 N N . PHE B 1 131 ? -8.18 -24.266 16.172 1 33.81 131 PHE B N 1
ATOM 2313 C CA . PHE B 1 131 ? -9.414 -23.672 16.688 1 33.81 131 PHE B CA 1
ATOM 2314 C C . PHE B 1 131 ? -10.477 -24.75 16.891 1 33.81 131 PHE B C 1
ATOM 2316 O O . PHE B 1 131 ? -10.812 -25.5 15.977 1 33.81 131 PHE B O 1
ATOM 2323 N N . SER B 1 132 ? -10.641 -25.328 18.016 1 33.19 132 SER B N 1
ATOM 2324 C CA . SER B 1 132 ? -11.852 -26.078 18.328 1 33.19 132 SER B CA 1
ATOM 2325 C C . SER B 1 132 ? -13.055 -25.531 17.562 1 33.19 132 SER B C 1
ATOM 2327 O O . SER B 1 132 ? -13.141 -24.328 17.312 1 33.19 132 SER B O 1
ATOM 2329 N N . THR B 1 133 ? -13.758 -26.234 16.656 1 34.84 133 THR B N 1
ATOM 2330 C CA . THR B 1 133 ? -15.031 -26.047 15.984 1 34.84 133 THR B CA 1
ATOM 2331 C C . THR B 1 133 ? -15.906 -25.047 16.75 1 34.84 133 THR B C 1
ATOM 2333 O O . THR B 1 133 ? -17 -24.703 16.297 1 34.84 133 THR B O 1
ATOM 2336 N N . ARG B 1 134 ? -15.672 -24.891 18.094 1 32.69 134 ARG B N 1
ATOM 2337 C CA . ARG B 1 134 ? -16.688 -24.109 18.797 1 32.69 134 ARG B CA 1
ATOM 2338 C C . ARG B 1 134 ? -16.703 -22.672 18.312 1 32.69 134 ARG B C 1
ATOM 2340 O O . ARG B 1 134 ? -17.734 -22.016 18.328 1 32.69 134 ARG B O 1
ATOM 2347 N N . GLN B 1 135 ? -15.523 -21.984 18.188 1 31.83 135 GLN B N 1
ATOM 2348 C CA . GLN B 1 135 ? -15.586 -20.531 18.156 1 31.83 135 GLN B CA 1
ATOM 2349 C C . GLN B 1 135 ? -15.656 -20.016 16.719 1 31.83 135 GLN B C 1
ATOM 2351 O O . GLN B 1 135 ? -15.594 -18.797 16.5 1 31.83 135 GLN B O 1
ATOM 2356 N N . ASN B 1 136 ? -15.562 -20.672 15.711 1 35.53 136 ASN B N 1
ATOM 2357 C CA . ASN B 1 136 ? -15.688 -20.219 14.328 1 35.53 136 ASN B CA 1
ATOM 2358 C C . ASN B 1 136 ? -16.969 -19.406 14.109 1 35.53 136 ASN B C 1
ATOM 2360 O O . ASN B 1 136 ? -17.062 -18.641 13.156 1 35.53 136 ASN B O 1
ATOM 2364 N N . SER B 1 137 ? -18.016 -19.734 14.844 1 37.44 137 SER B N 1
ATOM 2365 C CA . SER B 1 137 ? -19.281 -19.031 14.727 1 37.44 137 SER B CA 1
ATOM 2366 C C . SER B 1 137 ? -19.141 -17.562 15.109 1 37.44 137 SER B C 1
ATOM 2368 O O . SER B 1 137 ? -19.906 -16.719 14.656 1 37.44 137 SER B O 1
ATOM 2370 N N . GLY B 1 138 ? -18 -17.266 15.898 1 37.25 138 GLY B N 1
ATOM 2371 C CA . GLY B 1 138 ? -17.891 -15.922 16.438 1 37.25 138 GLY B CA 1
ATOM 2372 C C . GLY B 1 138 ? -17.203 -14.961 15.492 1 37.25 138 GLY B C 1
ATOM 2373 O O . GLY B 1 138 ? -17.422 -13.75 15.57 1 37.25 138 GLY B O 1
ATOM 2374 N N . ILE B 1 139 ? -16.219 -15.43 14.789 1 39.94 139 ILE B N 1
ATOM 2375 C CA . ILE B 1 139 ? -15.539 -14.492 13.906 1 39.94 139 ILE B CA 1
ATOM 2376 C C . ILE B 1 139 ? -16.438 -14.133 12.734 1 39.94 139 ILE B C 1
ATOM 2378 O O . ILE B 1 139 ? -16.5 -12.977 12.312 1 39.94 139 ILE B O 1
ATOM 2382 N N . GLU B 1 140 ? -17.109 -15.07 12.133 1 41.72 140 GLU B N 1
ATOM 2383 C CA . GLU B 1 140 ? -18.109 -14.711 11.125 1 41.72 140 GLU B CA 1
ATOM 2384 C C . GLU B 1 140 ? -19.156 -13.758 11.695 1 41.72 140 GLU B C 1
ATOM 2386 O O . GLU B 1 140 ? -19.547 -12.797 11.031 1 41.72 140 GLU B O 1
ATOM 2391 N N . GLU B 1 141 ? -19.578 -14.102 12.867 1 42.53 141 GLU B N 1
ATOM 2392 C CA . GLU B 1 141 ? -20.547 -13.242 13.539 1 42.53 141 GLU B CA 1
ATOM 2393 C C . GLU B 1 141 ? -19.938 -11.883 13.875 1 42.53 141 GLU B C 1
ATOM 2395 O O . GLU B 1 141 ? -20.578 -10.844 13.719 1 42.53 141 GLU B O 1
ATOM 2400 N N . LEU B 1 142 ? -18.781 -11.961 14.375 1 40.06 142 LEU B N 1
ATOM 2401 C CA . LEU B 1 142 ? -18.125 -10.7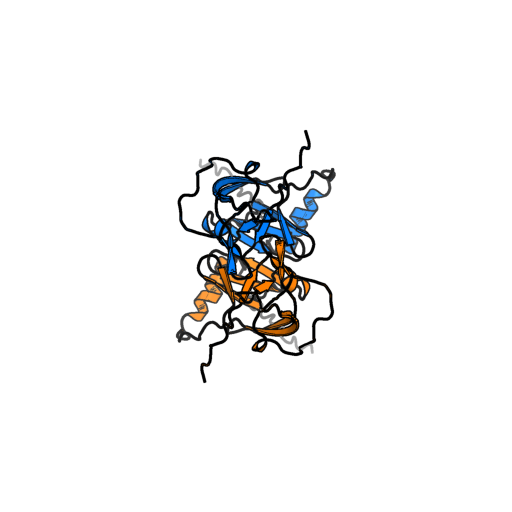03 14.719 1 40.06 142 LEU B CA 1
ATOM 2402 C C . LEU B 1 142 ? -17.875 -9.867 13.469 1 40.06 142 LEU B C 1
ATOM 2404 O O . LEU B 1 142 ? -18.031 -8.648 13.5 1 40.06 142 LEU B O 1
ATOM 2408 N N . TRP B 1 143 ? -17.547 -10.531 12.445 1 42.03 143 TRP B N 1
ATOM 2409 C CA . TRP B 1 143 ? -17.281 -9.828 11.195 1 42.03 143 TRP B CA 1
ATOM 2410 C C . TRP B 1 143 ? -18.562 -9.211 10.633 1 42.03 143 TRP B C 1
ATOM 2412 O O . TRP B 1 143 ? -18.531 -8.094 10.102 1 42.03 143 TRP B O 1
ATOM 2422 N N . HIS B 1 144 ? -19.688 -10.039 10.719 1 43.62 144 HIS B N 1
ATOM 2423 C CA . HIS B 1 144 ? -20.969 -9.492 10.297 1 43.62 144 HIS B CA 1
ATOM 2424 C C . HIS B 1 144 ? -21.312 -8.219 11.062 1 43.62 144 HIS B C 1
ATOM 2426 O O . HIS B 1 144 ? -21.812 -7.246 10.484 1 43.62 144 HIS B O 1
ATOM 2432 N N . GLN B 1 145 ? -21.062 -8.344 12.305 1 41.97 145 GLN B N 1
ATOM 2433 C CA . GLN B 1 145 ? -21.391 -7.211 13.164 1 41.97 145 GLN B CA 1
ATOM 2434 C C . GLN B 1 145 ? -20.484 -6.023 12.883 1 41.97 145 GLN B C 1
ATOM 2436 O O . GLN B 1 145 ? -20.922 -4.875 12.898 1 41.97 145 GLN B O 1
ATOM 2441 N N . ARG B 1 146 ? -19.266 -6.414 12.719 1 41.94 146 ARG B N 1
ATOM 2442 C CA . ARG B 1 146 ? -18.312 -5.309 12.719 1 41.94 146 ARG B CA 1
ATOM 2443 C C . ARG B 1 146 ? -18.25 -4.652 11.344 1 41.94 146 ARG B C 1
ATOM 2445 O O . ARG B 1 146 ? -18 -3.449 11.234 1 41.94 146 ARG B O 1
ATOM 2452 N N . LEU B 1 147 ? -18.312 -5.527 10.398 1 45.72 147 LEU B N 1
ATOM 2453 C CA . LEU B 1 147 ? -18.172 -4.871 9.102 1 45.72 147 LEU B CA 1
ATOM 2454 C C . LEU B 1 147 ? -19.531 -4.43 8.578 1 45.72 147 LEU B C 1
ATOM 2456 O O . LEU B 1 147 ? -19.672 -4.125 7.387 1 45.72 147 LEU B O 1
ATOM 2460 N N . GLY B 1 148 ? -20.5 -4.18 9.461 1 41.56 148 GLY B N 1
ATOM 2461 C CA . GLY B 1 148 ? -21.781 -3.561 9.156 1 41.56 148 GLY B CA 1
ATOM 2462 C C . GLY B 1 148 ? -22.609 -4.355 8.164 1 41.56 148 GLY B C 1
ATOM 2463 O O . GLY B 1 148 ? -23.422 -3.787 7.434 1 41.56 148 GLY B O 1
ATOM 2464 N N . HIS B 1 149 ? -22.234 -5.57 8.016 1 39.66 149 HIS B N 1
ATOM 2465 C CA . HIS B 1 149 ? -23.141 -6.27 7.121 1 39.66 149 HIS B CA 1
ATOM 2466 C C . HIS B 1 149 ? -24.484 -6.535 7.801 1 39.66 149 HIS B C 1
ATOM 2468 O O . HIS B 1 149 ? -24.531 -7.031 8.93 1 39.66 149 HIS B O 1
ATOM 2474 N N . PRO B 1 150 ? -25.562 -5.789 7.539 1 36.28 150 PRO B N 1
ATOM 2475 C CA . PRO B 1 150 ? -26.859 -6.234 8.047 1 36.28 150 PRO B CA 1
ATOM 2476 C C . PRO B 1 150 ? -27.125 -7.715 7.77 1 36.28 150 PRO B C 1
ATOM 2478 O O . PRO B 1 150 ? -26.688 -8.242 6.742 1 36.28 150 PRO B O 1
ATOM 2481 N N . GLN B 1 151 ? -27.281 -8.5 8.812 1 37.84 151 GLN B N 1
ATOM 2482 C CA . GLN B 1 151 ? -27.875 -9.828 8.688 1 37.84 151 GLN B CA 1
ATOM 2483 C C . GLN B 1 151 ? -29.016 -9.828 7.68 1 37.84 151 GLN B C 1
ATOM 2485 O O . GLN B 1 151 ? -29.984 -9.062 7.82 1 37.84 151 GLN B O 1
ATOM 2490 N N . SER B 1 152 ? -28.688 -10.016 6.461 1 35.97 152 SER B N 1
ATOM 2491 C CA . SER B 1 152 ? -29.875 -10.398 5.719 1 35.97 152 SER B CA 1
ATOM 2492 C C . SER B 1 152 ? -30.688 -11.445 6.48 1 35.97 152 SER B C 1
ATOM 2494 O O . SER B 1 152 ? -30.203 -12.555 6.727 1 35.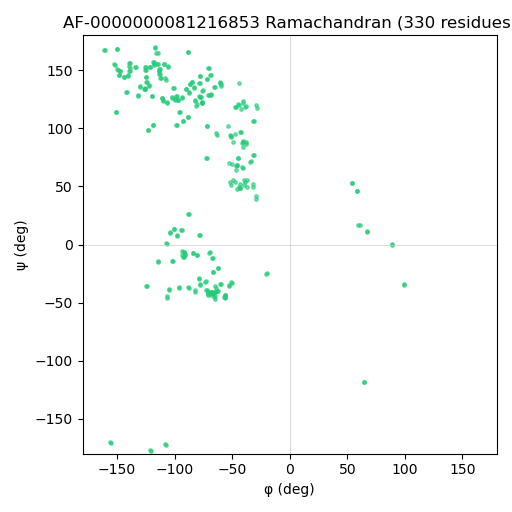97 152 SER B O 1
ATOM 2496 N N . SER B 1 153 ? -31.344 -11.078 7.465 1 32.81 153 SER B N 1
ATOM 2497 C CA . SER B 1 153 ? -32.438 -11.961 7.848 1 32.81 153 SER B CA 1
ATOM 2498 C C . SER B 1 153 ? -33.156 -12.516 6.625 1 32.81 153 SER B C 1
ATOM 2500 O O . SER B 1 153 ? -34.062 -11.859 6.066 1 32.81 153 SER B O 1
ATOM 2502 N N . THR B 1 154 ? -32.469 -13.133 5.699 1 31.73 154 THR B N 1
ATOM 2503 C CA . THR B 1 154 ? -33.281 -14.023 4.898 1 31.73 154 THR B CA 1
ATOM 2504 C C . THR B 1 154 ? -34.125 -14.93 5.789 1 31.73 154 THR B C 1
ATOM 2506 O O . THR B 1 154 ? -33.625 -15.883 6.375 1 31.73 154 THR B O 1
ATOM 2509 N N . ASP B 1 155 ? -34.906 -14.344 6.664 1 30.53 155 ASP B N 1
ATOM 2510 C CA . ASP B 1 155 ? -36.031 -15.117 7.121 1 30.53 155 ASP B CA 1
ATOM 2511 C C . ASP B 1 155 ? -36.719 -15.828 5.957 1 30.53 155 ASP B C 1
ATOM 2513 O O . ASP B 1 155 ? -36.875 -15.266 4.871 1 30.53 155 ASP B O 1
ATOM 2517 N N . ASN B 1 156 ? -36.719 -17.141 6.094 1 30.5 156 ASN B N 1
ATOM 2518 C CA . ASN B 1 156 ? -37.438 -18.203 5.434 1 30.5 156 ASN B CA 1
ATOM 2519 C C . ASN B 1 156 ? -38.906 -17.812 5.16 1 30.5 156 ASN B C 1
ATOM 2521 O O . ASN B 1 156 ? -39.719 -17.797 6.074 1 30.5 156 ASN B O 1
ATOM 2525 N N . ILE B 1 157 ? -39.094 -16.641 4.531 1 30.75 157 ILE B N 1
ATOM 2526 C CA . ILE B 1 157 ? -40.5 -16.594 4.062 1 30.75 157 ILE B CA 1
ATOM 2527 C C . ILE B 1 157 ? -40.812 -17.844 3.242 1 30.75 157 ILE B C 1
ATOM 2529 O O . ILE B 1 157 ? -40.25 -18.031 2.148 1 30.75 157 ILE B O 1
ATOM 2533 N N . LEU B 1 158 ? -40.875 -18.984 3.961 1 28.45 158 LEU B N 1
ATOM 2534 C CA . LEU B 1 158 ? -41.531 -20.203 3.512 1 28.45 158 LEU B CA 1
ATOM 2535 C C . LEU B 1 158 ? -42.844 -19.875 2.801 1 28.45 158 LEU B C 1
ATOM 2537 O O . LEU B 1 158 ? -43.781 -19.375 3.422 1 28.45 158 LEU B O 1
ATOM 2541 N N . HIS B 1 159 ? -42.719 -19.188 1.626 1 29.62 159 HIS B N 1
ATOM 2542 C CA . HIS B 1 159 ? -43.875 -19.188 0.749 1 29.62 159 HIS B CA 1
ATOM 2543 C C . HIS B 1 159 ? -44.531 -20.562 0.709 1 29.62 159 HIS B C 1
ATOM 2545 O O . HIS B 1 159 ? -43.875 -21.562 0.361 1 29.62 159 HIS B O 1
ATOM 2551 N N . THR B 1 160 ? -45.406 -20.828 1.698 1 29.14 160 THR B N 1
ATOM 2552 C CA . THR B 1 160 ? -46.469 -21.844 1.716 1 29.14 160 THR B CA 1
ATOM 2553 C C . THR B 1 160 ? -47.219 -21.875 0.38 1 29.14 160 THR B C 1
ATOM 2555 O O . THR B 1 160 ? -48.031 -20.984 0.088 1 29.14 160 THR B O 1
ATOM 2558 N N . LYS B 1 161 ? -46.594 -21.984 -0.752 1 30.5 161 LYS B N 1
ATOM 2559 C CA . LYS B 1 161 ? -47.312 -22.375 -1.975 1 30.5 161 LYS B CA 1
ATOM 2560 C C . LYS B 1 161 ? -48.125 -23.656 -1.76 1 30.5 161 LYS B C 1
ATOM 2562 O O . LYS B 1 161 ? -47.531 -24.75 -1.649 1 30.5 161 LYS B O 1
ATOM 2567 N N . LYS B 1 162 ? -49 -23.75 -0.745 1 31.45 162 LYS B N 1
ATOM 2568 C CA . LYS B 1 162 ? -50 -24.797 -0.811 1 31.45 162 LYS B CA 1
ATOM 2569 C C . LYS B 1 162 ? -50.625 -24.859 -2.193 1 31.45 162 LYS B C 1
ATOM 2571 O O . LYS B 1 162 ? -50.906 -23.828 -2.812 1 31.45 162 LYS B O 1
ATOM 2576 N N . LEU B 1 163 ? -50.469 -26.078 -2.818 1 30.11 163 LEU B N 1
ATOM 2577 C CA . LEU B 1 163 ? -51.031 -26.906 -3.885 1 30.11 163 LEU B CA 1
ATOM 2578 C C . LEU B 1 163 ? -52.531 -26.766 -3.953 1 30.11 163 LEU B C 1
ATOM 2580 O O . LEU B 1 163 ? -53.25 -27.219 -3.051 1 30.11 163 LEU B O 1
ATOM 2584 N N . ILE B 1 164 ? -53.031 -25.5 -4.094 1 29.25 164 ILE B N 1
ATOM 2585 C CA . ILE B 1 164 ? -54.438 -25.469 -4.383 1 29.25 164 ILE B CA 1
ATOM 2586 C C . ILE B 1 164 ? -54.75 -26.391 -5.559 1 29.25 164 ILE B C 1
ATOM 2588 O O . ILE B 1 164 ? -54.156 -26.266 -6.629 1 29.25 164 ILE B O 1
ATOM 2592 N N . ASP B 1 165 ? -55.094 -27.672 -5.156 1 26.98 165 ASP B N 1
ATOM 2593 C CA . ASP B 1 165 ? -55.719 -28.703 -5.961 1 26.98 165 ASP B CA 1
ATOM 2594 C C . ASP B 1 165 ? -56.906 -28.141 -6.73 1 26.98 165 ASP B C 1
ATOM 2596 O O . ASP B 1 165 ? -57.875 -27.672 -6.129 1 26.98 165 ASP B O 1
ATOM 2600 N N . VAL B 1 166 ? -56.688 -27.234 -7.613 1 23.62 166 VAL B N 1
ATOM 2601 C CA . VAL B 1 166 ? -57.812 -26.969 -8.5 1 23.62 166 VAL B CA 1
ATOM 2602 C C . VAL B 1 166 ? -58.281 -28.266 -9.141 1 23.62 166 VAL B C 1
ATOM 2604 O O . VAL B 1 166 ? -57.5 -29 -9.727 1 23.62 166 VAL B O 1
ATOM 2607 N N . ASN B 1 167 ? -59.375 -28.734 -8.562 1 25.94 167 ASN B N 1
ATOM 2608 C CA . ASN B 1 167 ? -60.375 -29.484 -9.328 1 25.94 167 ASN B CA 1
ATOM 2609 C C . ASN B 1 167 ? -60.844 -28.688 -10.547 1 25.94 167 ASN B C 1
ATOM 2611 O O . ASN B 1 167 ? -61.031 -27.469 -10.469 1 25.94 167 ASN B O 1
#

InterPro domains:
  IPR054722 Retrovirus-related Pol polyprotein from transposon TNT 1-94-like, beta-barrel domain [PF22936] (10-87)

Sequence (334 aa):
MDTSIADTKWTTDTGASNHMTANLGMLSNLKKYVGCDSVFIGDGSPLKIDAIGDTLVSDGKNELMLRDVLLVPQLTRNLLSISQLITQDPFNCEFTNELFCVKERATWQILLVGQRKGDLYVLSKMKDANFSTRQNSGIEELWHQRLGHPQSSTDNILHTKKLIDVNMDTSIADTKWTTDTGASNHMTANLGMLSNLKKYVGCDSVFIGDGSPLKIDAIGDTLVSDGKNELMLRDVLLVPQLTRNLLSISQLITQDPFNCEFTNELFCVKERATWQILLVGQRKGDLYVLSKMKDANFSTRQNSGIEELWHQRLGHPQSSTDNILHTKKLIDVN

Nearest PDB structures (foldseek):
  8one-assembly1_A  TM=4.555E-01  e=4.015E+00  Homo sapiens
  6r0v-assembly3_C  TM=2.296E-01  e=3.790E+00  Magnetospirillum gryphiswaldense MSR-1
  8veh-assembly4_D  TM=2.361E-01  e=2.129E+00  Rickettsia bellii RML369-C
  8one-assembly1_A  TM=4.557E-01  e=3.944E+00  Homo sapiens
  6r0v-assembly3_C  TM=2.297E-01  e=3.722E+00  Magnetospirillum gryphiswaldense MSR-1

Organism: Hibiscus trionum (NCBI:txid183268)

Solvent-accessible surface area (backbone atoms only — not comparable to full-atom values): 18566 Å² total; per-residue (Å²): 128,85,72,68,72,67,80,76,47,30,32,38,18,32,67,31,61,46,30,33,26,43,56,69,88,62,47,40,82,74,38,78,47,84,67,89,66,58,49,67,41,57,63,60,51,73,40,65,53,59,27,32,17,27,36,76,45,43,32,64,84,37,73,47,81,44,69,68,27,33,29,25,65,63,38,75,59,34,35,37,13,50,41,38,53,28,69,76,40,70,32,30,38,38,40,49,83,55,31,33,36,34,22,35,58,90,75,62,46,76,56,41,54,27,39,47,58,90,46,34,38,34,31,36,57,52,69,78,59,85,63,64,85,74,56,64,65,48,55,57,47,46,43,33,63,66,68,62,46,71,75,74,72,73,63,79,73,70,76,77,76,71,79,74,73,76,123,129,86,72,67,72,67,80,77,46,28,32,38,18,32,67,31,63,46,30,33,26,42,56,68,87,62,47,41,82,72,40,78,48,82,68,90,65,60,48,68,41,56,64,60,51,72,39,66,52,59,28,33,16,27,35,76,46,43,32,64,83,39,73,46,81,43,70,68,26,34,31,25,64,61,38,74,58,31,35,37,13,49,41,39,53,27,69,75,41,70,31,30,37,39,38,49,84,55,30,32,36,35,21,34,58,90,76,62,45,76,56,42,51,27,38,47,57,90,45,35,36,34,32,35,58,53,69,78,60,84,64,63,85,75,57,64,66,49,55,58,47,46,45,34,64,66,69,63,47,71,75,75,72,74,63,78,74,69,76,76,74,72,81,75,76,74,127

pLDDT: mean 77.95, std 27.04, range [23.62, 98.62]

Foldseek 3Di:
DPCPVPCLKAWEDQPFPAFEDQDPVQFDPKDFDPDPDFDQDDVRDTFDWGIFGKHWAALQPAIDIGGGYTHTNVDPHGYDHPVSVCVVAVWDWDDDPFWIFIARNPPRHTHAIFTDDPPITMRDNPPPPVPPPPCPVPVVVVCCVPVVPPPPPPPCPVPCPPDPVPD/DPCPVPCLKAWEDQPFPAFEDQDPVQFDPKDFDPDPDFDQDDVRDTFDWGIFGKHWAALQPAIDIGGGYTHTNVDPHGYDHPVSVCVVAVWDWDDDPFWIFIARNPPRHTHAIFTDDPPITMRDNPPPPPPPPPCPVPVVVVCCVPVVPPPPPPPCPVPPPPPPPDD

Secondary structure (DSSP, 8-state):
---------EEEETT-SS-EES-GGG-EEEEE--S--EEE-TTS-EEE--EEEEEEEE-SS-EEEEEEEEE-TT-SSEEEEHHHHHHHSSEEEEE-SSEEEEEETTT--EEEEEEEETTEEEE---------TTTHHHHHHHHHHHTT-------------------/---------EEEETT-SS-EES-GGG-EEEEE--S--EEE-TTS-EEE--EEEEEEEE-SS-EEEEEEEEE-TT-SSEEEEHHHHHHHSSEEEEE-SSEEEEEETTT--EEEEEEEETTEEEE---------TTTHHHHHHHHHHHTT-------------------

Radius of gyration: 23.81 Å; Cα contacts (8 Å, |Δi|>4): 654; chains: 2; bounding box: 79×63×56 Å